Protein AF-A0A925YNP5-F1 (afdb_monomer)

Nearest PDB structures (foldseek):
  6ek4-assembly4_D  TM=2.394E-01  e=9.155E+00  Photorhabdus luminescens

Radius of gyration: 22.82 Å; Cα contacts (8 Å, |Δi|>4): 251; chains: 1; bounding box: 47×36×78 Å

Structure (mmCIF, N/CA/C/O backbone):
data_AF-A0A925YNP5-F1
#
_entry.id   AF-A0A925YNP5-F1
#
loop_
_atom_site.group_PDB
_atom_site.id
_atom_site.type_symbol
_atom_site.label_atom_id
_atom_site.label_alt_id
_atom_site.label_comp_id
_atom_site.label_asym_id
_atom_site.label_entity_id
_atom_site.label_seq_id
_atom_site.pdbx_PDB_ins_code
_atom_site.Cartn_x
_atom_site.Cartn_y
_atom_site.Cartn_z
_atom_site.occupancy
_atom_site.B_iso_or_equiv
_atom_site.auth_seq_id
_atom_site.auth_comp_id
_atom_site.auth_asym_id
_atom_site.auth_atom_id
_atom_site.pdbx_PDB_model_num
ATOM 1 N N . MET A 1 1 ? 24.436 -14.011 -39.529 1.00 42.06 1 MET A N 1
ATOM 2 C CA . MET A 1 1 ? 23.697 -13.209 -38.530 1.00 42.06 1 MET A CA 1
ATOM 3 C C . MET A 1 1 ? 24.077 -13.754 -37.1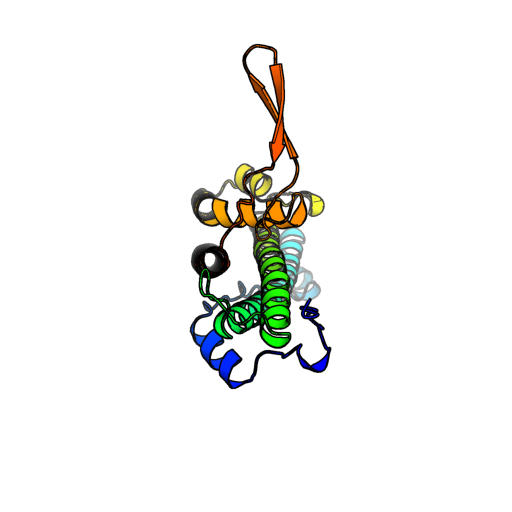66 1.00 42.06 1 MET A C 1
ATOM 5 O O . MET A 1 1 ? 23.952 -14.957 -36.978 1.00 42.06 1 MET A O 1
ATOM 9 N N . ALA A 1 2 ? 24.652 -12.940 -36.279 1.00 44.91 2 ALA A N 1
ATOM 10 C CA . ALA A 1 2 ? 24.996 -13.400 -34.935 1.00 44.91 2 ALA A CA 1
ATOM 11 C C . ALA A 1 2 ? 23.706 -13.758 -34.185 1.00 44.91 2 ALA A C 1
ATOM 13 O O . ALA A 1 2 ? 22.728 -13.012 -34.245 1.00 44.91 2 ALA A O 1
ATOM 14 N N . ASN A 1 3 ? 23.694 -14.921 -33.541 1.00 45.97 3 ASN A N 1
ATOM 15 C CA . ASN A 1 3 ? 22.554 -15.415 -32.786 1.00 45.97 3 ASN A CA 1
ATOM 16 C C . ASN A 1 3 ? 22.441 -14.586 -31.494 1.00 45.97 3 ASN A C 1
ATOM 18 O O . ASN A 1 3 ? 23.017 -14.940 -30.470 1.00 45.97 3 ASN A O 1
ATOM 22 N N . ASN A 1 4 ? 21.767 -13.435 -31.558 1.00 65.38 4 ASN A N 1
ATOM 23 C CA . ASN A 1 4 ? 21.516 -12.564 -30.403 1.00 65.38 4 ASN A CA 1
ATOM 24 C C . ASN A 1 4 ? 20.364 -13.127 -29.549 1.00 65.38 4 ASN A C 1
ATOM 26 O O . ASN A 1 4 ? 19.368 -12.450 -29.301 1.00 65.38 4 ASN A O 1
ATOM 30 N N . SER A 1 5 ? 20.462 -14.394 -29.148 1.00 74.94 5 SER A N 1
ATOM 31 C CA . SER A 1 5 ? 19.493 -15.029 -28.257 1.00 74.94 5 SER A CA 1
ATOM 32 C C . SER A 1 5 ? 19.894 -14.795 -26.803 1.00 74.94 5 SER A C 1
ATOM 34 O O . SER A 1 5 ? 20.999 -15.162 -26.407 1.00 74.94 5 SER A O 1
ATOM 36 N N . ILE A 1 6 ? 18.983 -14.236 -26.012 1.00 77.31 6 ILE A N 1
ATOM 37 C CA . ILE A 1 6 ? 19.125 -14.108 -24.558 1.00 77.31 6 ILE A CA 1
ATOM 38 C C . ILE A 1 6 ? 18.563 -15.375 -23.923 1.00 77.31 6 ILE A C 1
ATOM 40 O O . ILE A 1 6 ? 17.426 -15.756 -24.206 1.00 77.31 6 ILE A O 1
ATOM 44 N N . THR A 1 7 ? 19.340 -16.023 -23.061 1.00 80.62 7 THR A N 1
ATOM 45 C CA . THR A 1 7 ? 18.902 -17.217 -22.331 1.00 80.62 7 THR A CA 1
ATOM 46 C C . THR A 1 7 ? 18.703 -16.876 -20.862 1.00 80.62 7 THR A C 1
ATOM 48 O O . THR A 1 7 ? 19.653 -16.707 -20.103 1.00 80.62 7 THR A O 1
ATOM 51 N N . ILE A 1 8 ? 17.449 -16.829 -20.423 1.00 80.62 8 ILE A N 1
ATOM 52 C CA . ILE A 1 8 ? 17.130 -16.633 -19.008 1.00 80.62 8 ILE A CA 1
ATOM 53 C C . ILE A 1 8 ? 17.365 -17.956 -18.272 1.00 80.62 8 ILE A C 1
ATOM 55 O O . ILE A 1 8 ? 16.611 -18.915 -18.435 1.00 80.62 8 ILE A O 1
ATOM 59 N N . ARG A 1 9 ? 18.434 -18.022 -17.473 1.00 83.00 9 ARG A N 1
ATOM 60 C CA . ARG A 1 9 ? 18.795 -19.206 -16.679 1.00 83.00 9 ARG A CA 1
ATOM 61 C C . ARG A 1 9 ? 18.319 -19.051 -15.243 1.00 83.00 9 ARG A C 1
ATOM 63 O O . ARG A 1 9 ? 18.408 -17.966 -14.678 1.00 83.00 9 ARG A O 1
ATOM 70 N N . ALA A 1 10 ? 17.922 -20.158 -14.616 1.00 84.06 10 ALA A N 1
ATOM 71 C CA . ALA A 1 10 ? 17.565 -20.185 -13.195 1.00 84.06 10 ALA A CA 1
ATOM 72 C C . ALA A 1 10 ? 18.687 -19.626 -12.296 1.00 84.06 10 ALA A C 1
ATOM 74 O O . ALA A 1 10 ? 18.413 -18.909 -11.342 1.00 84.06 10 ALA A O 1
ATOM 75 N N . SER A 1 11 ? 19.952 -19.872 -12.657 1.00 86.56 11 SER A N 1
ATOM 76 C CA . SER A 1 11 ? 21.136 -19.351 -11.958 1.00 86.56 11 SER A CA 1
ATOM 77 C C . SER A 1 11 ? 21.224 -17.824 -11.909 1.00 86.56 11 SER A C 1
ATOM 79 O O . SER A 1 11 ? 21.945 -17.288 -11.074 1.00 86.56 11 SER A O 1
ATOM 81 N N . ASN A 1 12 ? 20.521 -17.122 -12.802 1.00 85.38 12 ASN A N 1
ATOM 82 C CA . ASN A 1 12 ? 20.556 -15.664 -12.884 1.00 85.38 12 ASN A CA 1
ATOM 83 C C . ASN A 1 12 ? 19.495 -15.011 -11.983 1.00 85.38 12 ASN A C 1
ATOM 85 O O . ASN A 1 12 ? 19.523 -13.796 -11.796 1.00 85.38 12 ASN A O 1
ATOM 89 N N . PHE A 1 13 ? 18.566 -15.792 -11.418 1.00 87.56 13 PHE A N 1
ATOM 90 C CA . PHE A 1 13 ? 17.583 -15.294 -10.459 1.00 87.56 13 PHE A CA 1
ATOM 91 C C . PHE A 1 13 ? 18.228 -15.179 -9.082 1.00 87.56 13 PHE A C 1
ATOM 93 O O . PHE A 1 13 ? 18.285 -16.133 -8.309 1.00 87.56 13 PHE A O 1
ATOM 100 N N . LEU A 1 14 ? 18.716 -13.981 -8.778 1.00 89.00 14 LEU A N 1
ATOM 101 C CA . LEU A 1 14 ? 19.398 -13.698 -7.522 1.00 89.00 14 LEU A CA 1
ATOM 102 C C . LEU A 1 14 ? 18.474 -12.953 -6.564 1.00 89.00 14 LEU A C 1
ATOM 104 O O . LEU A 1 14 ? 17.976 -11.880 -6.895 1.00 89.00 14 LEU A O 1
ATOM 108 N N . TYR A 1 15 ? 18.301 -13.476 -5.355 1.00 90.12 15 TYR A N 1
ATOM 109 C CA . TYR A 1 15 ? 17.607 -12.765 -4.281 1.00 90.12 15 TYR A CA 1
ATOM 110 C C . TYR A 1 15 ? 18.467 -11.626 -3.708 1.00 90.12 15 TYR A C 1
ATOM 112 O O . TYR A 1 15 ? 19.690 -11.643 -3.883 1.00 90.12 15 TYR A O 1
ATOM 120 N N . PRO A 1 16 ? 17.859 -10.645 -3.017 1.00 94.06 16 PRO A N 1
ATOM 121 C CA . PRO A 1 16 ? 18.602 -9.613 -2.301 1.00 94.06 16 PRO A CA 1
ATOM 122 C C . PRO A 1 16 ? 19.540 -10.201 -1.243 1.00 94.06 16 PRO A C 1
ATOM 124 O O . PRO A 1 16 ? 19.099 -11.013 -0.416 1.00 94.06 16 PRO A O 1
ATOM 127 N N . THR A 1 17 ? 20.806 -9.775 -1.253 1.00 95.81 17 THR A N 1
ATOM 128 C CA . THR A 1 17 ? 21.801 -10.155 -0.241 1.00 95.81 17 THR A CA 1
ATOM 129 C C . THR A 1 17 ? 21.494 -9.501 1.105 1.00 95.81 17 THR A C 1
ATOM 131 O O . THR A 1 17 ? 20.634 -8.624 1.224 1.00 95.81 17 THR A O 1
ATOM 134 N N . ARG A 1 18 ? 22.196 -9.923 2.160 1.00 95.00 18 ARG A N 1
ATOM 135 C CA . ARG A 1 18 ? 22.019 -9.345 3.497 1.00 95.00 18 ARG A CA 1
ATOM 136 C C . ARG A 1 18 ? 22.433 -7.872 3.533 1.00 95.00 18 ARG A C 1
ATOM 138 O O . ARG A 1 18 ? 21.777 -7.075 4.198 1.00 95.00 18 ARG A O 1
ATOM 145 N N . GLU A 1 19 ? 23.493 -7.523 2.817 1.00 94.75 19 GLU A N 1
ATOM 146 C CA . GLU A 1 19 ? 24.047 -6.174 2.726 1.00 94.75 19 GLU A CA 1
ATOM 147 C C . GLU A 1 19 ? 23.098 -5.249 1.960 1.00 94.75 19 GLU A C 1
ATOM 149 O O . GLU A 1 19 ? 22.768 -4.176 2.459 1.00 94.75 19 GLU A O 1
ATOM 154 N N . GLU A 1 20 ? 22.583 -5.696 0.808 1.00 94.38 20 GLU A N 1
ATOM 155 C CA . GLU A 1 20 ? 21.582 -4.953 0.028 1.00 94.38 20 GLU A CA 1
ATOM 156 C C . GLU A 1 20 ? 20.314 -4.710 0.852 1.00 94.38 20 GLU A C 1
ATOM 158 O O . GLU A 1 20 ? 19.806 -3.592 0.902 1.00 94.38 20 GLU A O 1
ATOM 163 N N . ARG A 1 21 ? 19.830 -5.743 1.557 1.00 95.56 21 ARG A N 1
ATOM 164 C CA . ARG A 1 21 ? 18.670 -5.629 2.453 1.00 95.56 21 ARG A CA 1
ATOM 165 C C . ARG A 1 21 ? 18.898 -4.606 3.554 1.00 95.56 21 ARG A C 1
ATOM 167 O O . ARG A 1 21 ? 17.991 -3.833 3.833 1.00 95.56 21 ARG A O 1
ATOM 174 N N . LYS A 1 22 ? 20.078 -4.615 4.178 1.00 94.12 22 LYS A N 1
ATOM 175 C CA . LYS A 1 22 ? 20.407 -3.680 5.255 1.00 94.12 22 LYS A CA 1
ATOM 176 C C . LYS A 1 22 ? 20.374 -2.239 4.747 1.00 94.12 22 LYS A C 1
ATOM 178 O O . LYS A 1 22 ? 19.673 -1.427 5.334 1.00 94.12 22 LYS A O 1
ATOM 183 N N . LEU A 1 23 ? 21.052 -1.958 3.636 1.00 94.25 23 LEU A N 1
ATOM 184 C CA . LEU A 1 23 ? 21.079 -0.618 3.041 1.00 94.25 23 LEU A CA 1
ATOM 185 C C . LEU A 1 23 ? 19.668 -0.136 2.685 1.00 94.25 23 LEU A C 1
ATOM 187 O O . LEU A 1 23 ? 19.244 0.927 3.111 1.00 94.25 23 LEU A O 1
ATOM 191 N N . LEU A 1 24 ? 18.895 -0.962 1.979 1.00 94.50 24 LEU A N 1
ATOM 192 C CA . LEU A 1 24 ? 17.542 -0.589 1.562 1.00 94.50 24 LEU A CA 1
ATOM 193 C C . LEU A 1 24 ? 16.556 -0.469 2.730 1.00 94.50 24 LEU A C 1
ATOM 195 O O . LEU A 1 24 ? 15.563 0.246 2.615 1.00 94.50 24 LEU A O 1
ATOM 199 N N . SER A 1 25 ? 16.798 -1.172 3.839 1.00 92.62 25 SER A N 1
ATOM 200 C CA . SER A 1 25 ? 15.965 -1.053 5.037 1.00 92.62 25 SER A CA 1
ATOM 201 C C . SER A 1 25 ? 16.118 0.295 5.737 1.00 92.62 25 SER A C 1
ATOM 203 O O . SER A 1 25 ? 15.178 0.722 6.396 1.00 92.62 25 SER A O 1
ATOM 205 N N . GLU A 1 26 ? 17.257 0.975 5.562 1.00 91.38 26 GLU A N 1
ATOM 206 C CA . GLU A 1 26 ? 17.487 2.326 6.093 1.00 91.38 26 GLU A CA 1
ATOM 207 C C . GLU A 1 26 ? 16.660 3.377 5.327 1.00 91.38 26 GLU A C 1
ATOM 209 O O . GLU A 1 26 ? 16.206 4.350 5.923 1.00 91.38 26 GLU A O 1
ATOM 214 N N . ASP A 1 27 ? 16.387 3.136 4.038 1.00 88.81 27 ASP A N 1
ATOM 215 C CA . ASP A 1 27 ? 15.569 4.009 3.182 1.00 88.81 27 ASP A CA 1
ATOM 216 C C . ASP A 1 27 ? 14.055 3.738 3.286 1.00 88.81 27 ASP A C 1
ATOM 218 O O . ASP A 1 27 ? 13.238 4.517 2.786 1.00 88.81 27 ASP A O 1
ATOM 222 N N . TYR A 1 28 ? 13.651 2.611 3.882 1.00 94.06 28 TYR A N 1
ATOM 223 C CA . TYR A 1 28 ? 12.240 2.257 4.022 1.00 94.06 28 TYR A CA 1
ATOM 224 C C . TYR A 1 28 ? 11.615 3.030 5.193 1.00 94.06 28 TYR A C 1
ATOM 226 O O . TYR A 1 28 ? 12.124 2.939 6.313 1.00 94.06 28 TYR A O 1
ATOM 234 N N . PRO A 1 29 ? 10.498 3.757 4.995 1.00 92.50 29 PRO A N 1
ATOM 235 C CA . PRO A 1 29 ? 9.863 4.461 6.100 1.00 92.50 29 PRO A CA 1
ATOM 236 C C . PRO A 1 29 ? 9.345 3.462 7.136 1.00 92.50 29 PRO A C 1
ATOM 238 O O . PRO A 1 29 ? 8.800 2.411 6.792 1.00 92.50 29 PRO A O 1
ATOM 241 N N . GLY A 1 30 ? 9.512 3.787 8.417 1.00 86.06 30 GLY A N 1
ATOM 242 C CA . GLY A 1 30 ? 9.065 2.947 9.524 1.00 86.06 30 GLY A CA 1
ATOM 243 C C . GLY A 1 30 ? 7.542 2.872 9.607 1.00 86.06 30 GLY A C 1
ATOM 244 O O . GLY A 1 30 ? 6.933 3.607 10.374 1.00 86.06 30 GLY A O 1
ATOM 245 N N . LEU A 1 31 ? 6.923 1.978 8.832 1.00 93.81 31 LEU A N 1
ATOM 246 C CA . LEU A 1 31 ? 5.486 1.715 8.906 1.00 93.81 31 LEU A CA 1
ATOM 247 C C . LEU A 1 31 ? 5.183 0.780 10.081 1.00 93.81 31 LEU A C 1
ATOM 249 O O . LEU A 1 31 ? 5.712 -0.333 10.148 1.00 93.81 31 LEU A O 1
ATOM 253 N N . SER A 1 32 ? 4.295 1.207 10.973 1.00 91.31 32 SER A N 1
ATOM 254 C CA . SER A 1 32 ? 3.849 0.427 12.128 1.00 91.31 32 SER A CA 1
ATOM 255 C C . SER A 1 32 ? 2.343 0.202 12.109 1.00 91.31 32 SER A C 1
ATOM 257 O O . SER A 1 32 ? 1.594 0.990 11.544 1.00 91.31 32 SER A O 1
ATOM 259 N N . ILE A 1 33 ? 1.902 -0.869 12.760 1.00 94.62 33 ILE A N 1
ATOM 260 C CA . ILE A 1 33 ? 0.484 -1.125 13.036 1.00 94.62 33 ILE A CA 1
ATOM 261 C C . ILE A 1 33 ? -0.083 -0.143 14.072 1.00 94.62 33 ILE A C 1
ATOM 263 O O . ILE A 1 33 ? 0.682 0.567 14.733 1.00 94.62 33 ILE A O 1
ATOM 267 N N . PHE A 1 34 ? -1.407 -0.145 14.246 1.00 95.56 34 PHE A N 1
ATOM 268 C CA . PHE A 1 34 ? -2.095 0.756 15.172 1.00 95.56 34 PHE A CA 1
ATOM 269 C C . PHE A 1 34 ? -2.011 0.332 16.645 1.00 95.56 34 PHE A C 1
ATOM 271 O O . PHE A 1 34 ? -2.228 1.161 17.530 1.00 95.56 34 PHE A O 1
ATOM 278 N N . ASN A 1 35 ? -1.597 -0.910 16.907 1.00 94.44 35 ASN A N 1
ATOM 279 C CA . ASN A 1 35 ? -1.461 -1.552 18.216 1.00 94.44 35 ASN A CA 1
ATOM 280 C C . ASN A 1 35 ? -2.796 -1.742 18.955 1.00 94.44 35 ASN A C 1
ATOM 282 O O . ASN A 1 35 ? -2.863 -1.596 20.182 1.00 94.44 35 ASN A O 1
ATOM 286 N N . PHE A 1 36 ? -3.859 -2.099 18.228 1.00 94.62 36 PHE A N 1
ATOM 287 C CA . PHE A 1 36 ? -5.113 -2.512 18.861 1.00 94.62 36 PHE A CA 1
ATOM 288 C C . PHE A 1 36 ? -4.884 -3.784 19.684 1.00 94.62 36 PHE A C 1
ATOM 290 O O . PHE A 1 36 ? -4.253 -4.735 19.227 1.00 94.62 36 PHE A O 1
ATOM 297 N N . LYS A 1 37 ? -5.360 -3.800 20.932 1.00 91.88 37 LYS A N 1
ATOM 298 C CA . LYS A 1 37 ? -5.118 -4.915 21.856 1.00 91.88 37 LYS A CA 1
ATOM 299 C C . LYS A 1 37 ? -6.171 -6.002 21.688 1.00 91.88 37 LYS A C 1
ATOM 301 O O . LYS A 1 37 ? -7.357 -5.703 21.572 1.00 91.88 37 LYS A O 1
ATOM 306 N N . ALA A 1 38 ? -5.731 -7.256 21.768 1.00 89.88 38 ALA A N 1
ATOM 307 C CA . ALA A 1 38 ? -6.638 -8.382 21.939 1.00 89.88 38 ALA A CA 1
ATOM 308 C C . ALA A 1 38 ? -7.454 -8.196 23.224 1.00 89.88 38 ALA A C 1
ATOM 310 O O . ALA A 1 38 ? -6.927 -7.740 24.243 1.00 89.88 38 ALA A O 1
ATOM 311 N N . THR A 1 39 ? -8.726 -8.571 23.174 1.00 86.25 39 THR A N 1
ATOM 312 C CA . THR A 1 39 ? -9.621 -8.545 24.333 1.00 86.25 39 THR A CA 1
ATOM 313 C C . THR A 1 39 ? -10.129 -9.948 24.617 1.00 86.25 39 THR A C 1
ATOM 315 O O . THR A 1 39 ? -10.403 -10.724 23.703 1.00 86.25 39 THR A O 1
ATOM 318 N N . ASN A 1 40 ? -10.220 -10.300 25.898 1.00 87.50 40 ASN A N 1
ATOM 319 C CA . ASN A 1 40 ? -10.846 -11.545 26.311 1.00 87.50 40 ASN A CA 1
ATOM 320 C C . ASN A 1 40 ? -12.362 -11.339 26.312 1.00 87.50 40 ASN A C 1
ATOM 322 O O . ASN A 1 40 ? -12.907 -10.730 27.226 1.00 87.50 40 ASN A O 1
ATOM 326 N N . ILE A 1 41 ? -13.031 -11.855 25.281 1.00 86.94 41 ILE A N 1
ATOM 327 C CA . ILE A 1 41 ? -14.469 -11.658 25.048 1.00 86.94 41 ILE A CA 1
ATOM 328 C C . ILE A 1 41 ? -15.305 -12.017 26.287 1.00 86.94 41 ILE A C 1
ATOM 330 O O . ILE A 1 41 ? -16.234 -11.291 26.633 1.00 86.94 41 ILE A O 1
ATOM 334 N N . VAL A 1 42 ? -14.978 -13.122 26.965 1.00 82.12 42 VAL A N 1
ATOM 335 C CA . VAL A 1 42 ? -15.746 -13.607 28.124 1.00 82.12 42 VAL A CA 1
ATOM 336 C C . VAL A 1 42 ? -15.590 -12.659 29.309 1.00 82.12 42 VAL A C 1
ATOM 338 O O . VAL A 1 42 ? -16.584 -12.259 29.907 1.00 82.12 42 VAL A O 1
ATOM 341 N N . GLU A 1 43 ? -14.356 -12.263 29.607 1.00 83.94 43 GLU A N 1
ATOM 342 C CA . GLU A 1 43 ? -14.024 -11.329 30.687 1.00 83.94 43 GLU A CA 1
ATOM 343 C C . GLU A 1 43 ? -14.631 -9.940 30.430 1.00 83.94 43 GLU A C 1
ATOM 345 O O . GLU A 1 43 ? -15.278 -9.363 31.303 1.00 83.94 43 GLU A O 1
ATOM 350 N N . SER A 1 44 ? -14.528 -9.429 29.199 1.00 82.38 44 SER A N 1
ATOM 351 C CA . SER A 1 44 ? -15.088 -8.127 28.827 1.00 82.38 44 SER A CA 1
ATOM 352 C C . SER A 1 44 ? -16.613 -8.074 28.985 1.00 82.38 44 SER A C 1
ATOM 354 O O . SER A 1 44 ? -17.143 -7.068 29.454 1.00 82.38 44 SER A O 1
ATOM 356 N N . ILE A 1 45 ? -17.327 -9.151 28.641 1.00 84.69 45 ILE A N 1
ATOM 357 C CA . ILE A 1 45 ? -18.794 -9.202 28.752 1.00 84.69 45 ILE A CA 1
ATOM 358 C C . ILE A 1 45 ? -19.238 -9.475 30.194 1.00 84.69 45 ILE A C 1
ATOM 360 O O . ILE A 1 45 ? -20.126 -8.792 30.701 1.00 84.69 45 ILE A O 1
ATOM 364 N N . LEU A 1 46 ? -18.665 -10.492 30.845 1.00 83.19 46 LEU A N 1
ATOM 365 C CA . LEU A 1 46 ? -19.162 -10.991 32.132 1.00 83.19 46 LEU A CA 1
ATOM 366 C C . LEU A 1 46 ? -18.598 -10.231 33.334 1.00 83.19 46 LEU A C 1
ATOM 368 O O . LEU A 1 46 ? -19.306 -10.080 34.327 1.00 83.19 46 LEU A O 1
ATOM 372 N N . GLU A 1 47 ? -17.350 -9.764 33.259 1.00 85.00 47 GLU A N 1
ATOM 373 C CA . GLU A 1 47 ? -16.658 -9.128 34.387 1.00 85.00 47 GLU A CA 1
ATOM 374 C C . GLU A 1 47 ? -16.625 -7.604 34.251 1.00 85.00 47 GLU A C 1
ATOM 376 O O . GLU A 1 47 ? -16.882 -6.893 35.221 1.00 85.00 47 GLU A O 1
ATOM 381 N N . MET A 1 48 ? -16.359 -7.090 33.045 1.00 80.19 48 MET A N 1
ATOM 382 C CA . MET A 1 48 ? -16.272 -5.642 32.792 1.00 80.19 48 MET A CA 1
ATOM 383 C C . MET A 1 48 ? -17.608 -5.009 32.373 1.00 80.19 48 MET A C 1
ATOM 385 O O . MET A 1 48 ? -17.716 -3.783 32.328 1.00 80.19 48 MET A O 1
ATOM 389 N N . GLY A 1 49 ? -18.632 -5.821 32.082 1.00 85.19 49 GLY A N 1
ATOM 390 C CA . GLY A 1 49 ? -19.966 -5.348 31.704 1.00 85.19 49 GLY A CA 1
ATOM 391 C C . GLY A 1 49 ? -20.008 -4.588 30.374 1.00 85.19 49 GLY A C 1
ATOM 392 O O . GLY A 1 49 ? -20.893 -3.753 30.172 1.00 85.19 49 GLY A O 1
ATOM 393 N N . GLU A 1 50 ? -19.051 -4.833 29.473 1.00 88.12 50 GLU A N 1
ATOM 394 C CA . GLU A 1 50 ? -19.016 -4.188 28.162 1.00 88.12 50 GLU A CA 1
ATOM 395 C C . GLU A 1 50 ? -20.171 -4.664 27.272 1.00 88.12 50 GLU A C 1
ATOM 397 O O . GLU A 1 50 ? -20.607 -5.817 27.319 1.00 88.12 50 GLU A O 1
ATOM 402 N N . SER A 1 51 ? -20.668 -3.771 26.411 1.00 91.69 51 SER A N 1
ATOM 403 C CA . SER A 1 51 ? -21.695 -4.154 25.443 1.00 91.69 51 SER A CA 1
ATOM 404 C C . SER A 1 51 ? -21.123 -5.096 24.379 1.00 91.69 51 SER A C 1
ATOM 406 O O . SER A 1 51 ? -19.971 -4.958 23.965 1.00 91.69 51 SER A O 1
ATOM 408 N N . LEU A 1 52 ? -21.958 -6.000 23.855 1.00 88.81 52 LEU A N 1
ATOM 409 C CA . LEU A 1 52 ? -21.572 -6.896 22.755 1.00 88.81 52 LEU A CA 1
ATOM 410 C C . LEU A 1 52 ? -21.033 -6.136 21.533 1.00 88.81 52 LEU A C 1
ATOM 412 O O . LEU A 1 52 ? -20.153 -6.636 20.840 1.00 88.81 52 LEU A O 1
ATOM 416 N N . VAL A 1 53 ? -21.549 -4.929 21.281 1.00 88.75 53 VAL A N 1
ATOM 417 C CA . VAL A 1 53 ? -21.116 -4.071 20.170 1.00 88.75 53 VAL A CA 1
ATOM 418 C C . VAL A 1 53 ? -19.681 -3.589 20.381 1.00 88.75 53 VAL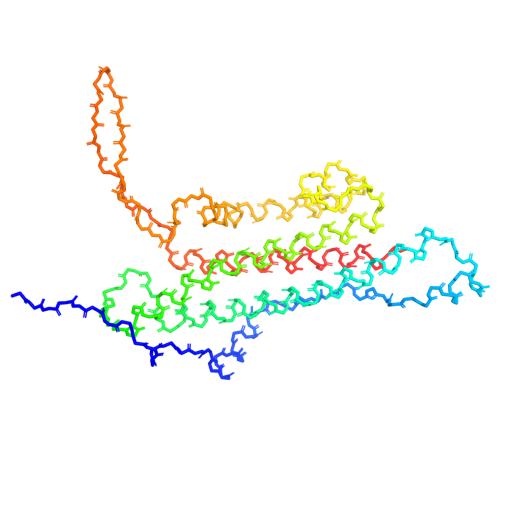 A C 1
ATOM 420 O O . VAL A 1 53 ? -18.871 -3.671 19.459 1.00 88.75 53 VAL A O 1
ATOM 423 N N . GLU A 1 54 ? -19.344 -3.143 21.592 1.00 88.88 54 GLU A N 1
ATOM 424 C CA . GLU A 1 54 ? -17.994 -2.671 21.919 1.00 88.88 54 GLU A CA 1
ATOM 425 C C . GLU A 1 54 ? -16.973 -3.811 21.914 1.00 88.88 54 GLU A C 1
ATOM 427 O O . GLU A 1 54 ? -15.890 -3.669 21.345 1.00 88.88 54 GLU A O 1
ATOM 432 N N . VAL A 1 55 ? -17.335 -4.975 22.460 1.00 90.88 55 VAL A N 1
ATOM 433 C CA . VAL A 1 55 ? -16.460 -6.158 22.447 1.00 90.88 55 VAL A CA 1
ATOM 434 C C . VAL A 1 55 ? -16.217 -6.643 21.016 1.00 90.88 55 VAL A C 1
ATOM 436 O O . VAL A 1 55 ? -15.072 -6.867 20.626 1.00 90.88 55 VAL A O 1
ATOM 439 N N . HIS A 1 56 ? -17.270 -6.723 20.193 1.00 90.94 56 HIS A N 1
ATOM 440 C CA . HIS A 1 56 ? -17.150 -7.067 18.774 1.00 90.94 56 HIS A CA 1
ATOM 441 C C . HIS A 1 56 ? -16.233 -6.092 18.025 1.00 90.94 56 HIS A C 1
ATOM 443 O O . HIS A 1 56 ? -15.374 -6.521 17.253 1.00 90.94 56 HIS A O 1
ATOM 449 N N . LYS A 1 57 ? -16.380 -4.785 18.273 1.00 93.38 57 LYS A N 1
ATOM 450 C CA . LYS A 1 57 ? -15.539 -3.746 17.674 1.00 93.38 57 LYS A CA 1
ATOM 451 C C . LYS A 1 57 ? -14.065 -3.930 18.045 1.00 93.38 57 LYS A C 1
ATOM 453 O O . LYS A 1 57 ? -13.223 -3.935 17.149 1.00 93.38 57 LYS A O 1
ATOM 458 N N . LYS A 1 58 ? -13.745 -4.104 19.332 1.00 93.12 58 LYS A N 1
ATOM 459 C CA . LYS A 1 58 ? -12.359 -4.277 19.811 1.00 93.12 58 LYS A CA 1
ATOM 460 C C . LYS A 1 58 ? -11.696 -5.527 19.234 1.00 93.12 58 LYS A C 1
ATOM 462 O O . LYS A 1 58 ? -10.566 -5.440 18.756 1.00 93.12 58 LYS A O 1
ATOM 467 N N . ASP A 1 59 ? -12.404 -6.655 19.228 1.00 93.06 59 ASP A N 1
ATOM 468 C CA . ASP A 1 59 ? -11.898 -7.905 18.651 1.00 93.06 59 ASP A CA 1
ATOM 469 C C . ASP A 1 59 ? -11.625 -7.758 17.144 1.00 93.06 59 ASP A C 1
ATOM 471 O O . ASP A 1 59 ? -10.535 -8.076 16.667 1.00 93.06 59 ASP A O 1
ATOM 475 N N . ASN A 1 60 ? -12.555 -7.161 16.392 1.00 95.19 60 ASN A N 1
ATOM 476 C CA . ASN A 1 60 ? -12.356 -6.929 14.958 1.00 95.19 60 ASN A CA 1
ATOM 477 C C . ASN A 1 60 ? -11.187 -5.980 14.671 1.00 95.19 60 ASN A C 1
ATOM 479 O O . ASN A 1 60 ? -10.424 -6.224 13.737 1.00 95.19 60 ASN A O 1
ATOM 483 N N . LEU A 1 61 ? -11.018 -4.916 15.464 1.00 96.56 61 LEU A N 1
ATOM 484 C CA . LEU A 1 61 ? -9.875 -4.011 15.324 1.00 96.56 61 LEU A CA 1
ATOM 485 C C . LEU A 1 61 ? -8.548 -4.749 15.525 1.00 96.56 61 LEU A C 1
ATOM 487 O O . LEU A 1 61 ? -7.644 -4.572 14.713 1.00 96.56 61 LEU A O 1
ATOM 491 N N . TYR A 1 62 ? -8.449 -5.617 16.537 1.00 96.25 62 TYR A N 1
ATOM 492 C CA . TYR A 1 62 ? -7.263 -6.449 16.765 1.00 96.25 62 TYR A CA 1
ATOM 493 C C . TYR A 1 62 ? -6.941 -7.347 15.560 1.00 96.25 62 TYR A C 1
ATOM 495 O O . TYR A 1 62 ? -5.802 -7.377 15.086 1.00 96.25 62 TYR A O 1
ATOM 503 N N . TRP A 1 63 ? -7.939 -8.051 15.018 1.00 96.25 63 TRP A N 1
ATOM 504 C CA . TRP A 1 63 ? -7.723 -8.940 13.874 1.00 96.25 63 TRP A CA 1
ATOM 505 C C . TRP A 1 63 ? -7.334 -8.188 12.601 1.00 96.25 63 TRP A C 1
ATOM 507 O O . TRP A 1 63 ? -6.409 -8.615 11.904 1.00 96.25 63 TRP A O 1
ATOM 517 N N . TRP A 1 64 ? -7.961 -7.044 12.318 1.00 97.56 64 TRP A N 1
ATOM 518 C CA . TRP A 1 64 ? -7.575 -6.219 11.173 1.00 97.56 64 TRP A CA 1
ATOM 519 C C . TRP A 1 64 ? -6.172 -5.620 11.321 1.00 97.56 64 TRP A C 1
ATOM 521 O O . TRP A 1 64 ? -5.446 -5.537 10.329 1.00 97.56 64 TRP A O 1
ATOM 531 N N . ASP A 1 65 ? -5.752 -5.268 12.536 1.00 97.06 65 ASP A N 1
ATOM 532 C CA . ASP A 1 65 ? -4.397 -4.775 12.809 1.00 97.06 65 ASP A CA 1
ATOM 533 C C . ASP A 1 65 ? -3.334 -5.876 12.641 1.00 97.06 65 ASP A C 1
ATOM 535 O O . ASP A 1 65 ? -2.266 -5.651 12.067 1.00 97.06 65 ASP A O 1
ATOM 539 N N . ASN A 1 66 ? -3.653 -7.117 13.019 1.00 96.75 66 ASN A N 1
ATOM 540 C CA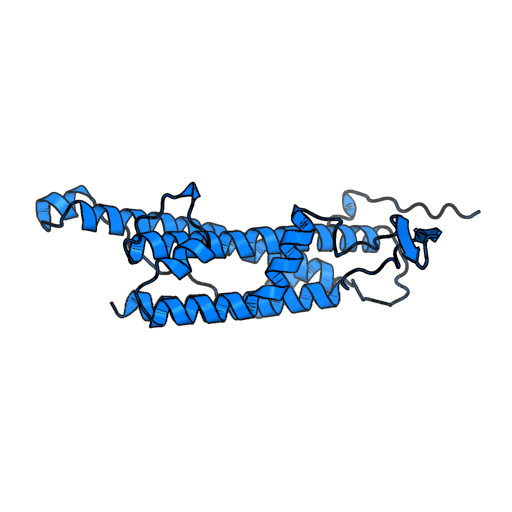 . ASN A 1 66 ? -2.816 -8.281 12.705 1.00 96.75 66 ASN A CA 1
ATOM 541 C C . ASN A 1 66 ? -2.726 -8.535 11.191 1.00 96.75 66 ASN A C 1
ATOM 543 O O . ASN A 1 66 ? -1.646 -8.811 10.657 1.00 96.75 66 ASN A O 1
ATOM 547 N N . CYS A 1 67 ? -3.844 -8.415 10.466 1.00 97.19 67 CYS A N 1
ATOM 548 C CA . CYS A 1 67 ? -3.832 -8.486 9.005 1.00 97.19 67 CYS A CA 1
ATOM 549 C C . CYS A 1 67 ? -2.959 -7.377 8.399 1.00 97.19 67 CYS A C 1
ATOM 551 O O . CYS A 1 67 ? -2.220 -7.632 7.439 1.00 97.19 67 CYS A O 1
ATOM 553 N N . LEU A 1 68 ? -3.008 -6.170 8.971 1.00 98.00 68 LEU A N 1
ATOM 554 C CA . LEU A 1 68 ? -2.164 -5.047 8.577 1.00 98.00 68 LEU A CA 1
ATOM 555 C C . LEU A 1 68 ? -0.686 -5.377 8.790 1.00 98.00 68 LEU A C 1
ATOM 557 O O . LEU A 1 68 ? 0.098 -5.180 7.865 1.00 98.00 68 LEU A O 1
ATOM 561 N N . GLN A 1 69 ? -0.307 -5.966 9.929 1.00 97.44 69 GLN A N 1
ATOM 562 C CA . GLN A 1 69 ? 1.073 -6.386 10.199 1.00 97.44 69 GLN A CA 1
ATOM 563 C C . GLN A 1 69 ? 1.625 -7.292 9.089 1.00 97.44 69 GLN A C 1
ATOM 565 O O . GLN A 1 69 ? 2.686 -7.023 8.516 1.00 97.44 69 GLN A O 1
ATOM 570 N N . GLY A 1 70 ? 0.880 -8.346 8.739 1.00 97.25 70 GLY A N 1
ATOM 571 C CA . GLY A 1 70 ? 1.271 -9.262 7.669 1.00 97.25 70 GLY A CA 1
ATOM 572 C C . GLY A 1 70 ? 1.360 -8.564 6.309 1.00 97.25 70 GLY A C 1
ATOM 573 O O . GLY A 1 70 ? 2.243 -8.861 5.499 1.00 97.25 70 GLY A O 1
ATOM 574 N N . ARG A 1 71 ? 0.477 -7.594 6.050 1.00 97.38 71 ARG A N 1
ATOM 575 C CA . ARG A 1 71 ? 0.489 -6.839 4.795 1.00 97.38 71 ARG A CA 1
ATOM 576 C C . ARG A 1 71 ? 1.657 -5.864 4.697 1.00 97.38 71 ARG A C 1
ATOM 578 O O . ARG A 1 71 ? 2.281 -5.806 3.639 1.00 97.38 71 ARG A O 1
ATOM 585 N N . LEU A 1 72 ? 1.996 -5.176 5.785 1.00 98.00 72 LEU A N 1
ATOM 586 C CA . LEU A 1 72 ? 3.169 -4.306 5.874 1.00 98.00 72 LEU A CA 1
ATOM 587 C C . LEU A 1 72 ? 4.462 -5.089 5.644 1.00 98.00 72 LEU A C 1
ATOM 589 O O . LEU A 1 72 ? 5.336 -4.618 4.918 1.00 98.00 72 LEU A O 1
ATOM 593 N N . TRP A 1 73 ? 4.562 -6.310 6.176 1.00 97.38 73 TRP A N 1
ATOM 594 C CA . TRP A 1 73 ? 5.705 -7.181 5.902 1.00 97.38 73 TRP A CA 1
ATOM 595 C C . TRP A 1 73 ? 5.826 -7.537 4.415 1.00 97.38 73 TRP A C 1
ATOM 597 O O . TRP A 1 73 ? 6.910 -7.451 3.838 1.00 97.38 73 TRP A O 1
ATOM 607 N N . ASN A 1 74 ? 4.714 -7.888 3.765 1.00 97.75 74 ASN A N 1
ATOM 608 C CA . ASN A 1 74 ? 4.708 -8.182 2.330 1.00 97.75 74 ASN A CA 1
ATOM 609 C C . ASN A 1 74 ? 5.064 -6.950 1.483 1.00 97.75 74 ASN A C 1
ATOM 611 O O . ASN A 1 74 ? 5.830 -7.066 0.524 1.00 97.75 74 ASN A O 1
ATOM 615 N N . LEU A 1 75 ? 4.561 -5.771 1.863 1.00 98.25 75 LEU A N 1
ATOM 616 C CA . LEU A 1 75 ? 4.915 -4.502 1.231 1.00 98.25 75 LEU A CA 1
ATOM 617 C C . LEU A 1 75 ? 6.420 -4.233 1.357 1.00 98.25 75 LEU A C 1
ATOM 619 O O . LEU A 1 75 ? 7.079 -4.006 0.342 1.00 98.25 75 LEU A O 1
ATOM 623 N N . TYR A 1 76 ? 6.977 -4.372 2.561 1.00 97.81 76 TYR A N 1
ATOM 624 C CA . TYR A 1 76 ? 8.412 -4.246 2.809 1.00 97.81 76 TYR A CA 1
ATOM 625 C C . TYR A 1 76 ? 9.227 -5.205 1.932 1.00 97.81 76 TYR A C 1
ATOM 627 O O . TYR A 1 76 ? 10.128 -4.774 1.214 1.00 97.81 76 TYR A O 1
ATOM 635 N N . GLN A 1 77 ? 8.882 -6.498 1.900 1.00 97.19 77 GLN A N 1
ATOM 636 C CA . GLN A 1 77 ? 9.592 -7.461 1.052 1.00 97.19 77 GLN A CA 1
ATOM 637 C C . GLN A 1 77 ? 9.500 -7.094 -0.433 1.00 97.19 77 GLN A C 1
ATOM 639 O O . GLN A 1 77 ? 10.500 -7.183 -1.148 1.00 97.19 77 GLN A O 1
ATOM 644 N N . SER A 1 78 ? 8.332 -6.663 -0.914 1.00 97.38 78 SER A N 1
ATOM 645 C CA . SER A 1 78 ? 8.165 -6.259 -2.314 1.00 97.38 78 SER A CA 1
ATOM 646 C C . SER A 1 78 ? 8.999 -5.025 -2.675 1.00 97.38 78 SER A C 1
ATOM 648 O O . SER A 1 78 ? 9.625 -5.011 -3.736 1.00 97.38 78 SER A O 1
ATOM 650 N N . TYR A 1 79 ? 9.098 -4.044 -1.771 1.00 97.69 79 TYR A N 1
ATOM 651 C CA . TYR A 1 79 ? 9.973 -2.884 -1.927 1.00 97.69 79 TYR A CA 1
ATOM 652 C C . TYR A 1 79 ? 11.441 -3.304 -1.999 1.00 97.69 79 TYR A C 1
ATOM 654 O O . TYR A 1 79 ? 12.117 -2.978 -2.971 1.00 97.69 79 TYR A O 1
ATOM 662 N N . ILE A 1 80 ? 11.911 -4.085 -1.021 1.00 97.44 80 ILE A N 1
ATOM 663 C CA . ILE A 1 80 ? 13.302 -4.543 -0.953 1.00 97.44 80 ILE A CA 1
ATOM 664 C C . ILE A 1 80 ? 13.703 -5.264 -2.241 1.00 97.44 80 ILE A C 1
ATOM 666 O O . ILE A 1 80 ? 14.754 -4.967 -2.808 1.00 97.44 80 ILE A O 1
ATOM 670 N N . ASN A 1 81 ? 12.870 -6.184 -2.736 1.00 96.38 81 ASN A N 1
ATOM 671 C CA . ASN A 1 81 ? 13.160 -6.877 -3.991 1.00 96.38 81 ASN A CA 1
ATOM 672 C C . ASN A 1 81 ? 13.181 -5.899 -5.177 1.00 96.38 81 ASN A C 1
ATOM 674 O O . ASN A 1 81 ? 14.134 -5.908 -5.953 1.00 96.38 81 ASN A O 1
ATOM 678 N N . THR A 1 82 ? 12.181 -5.021 -5.295 1.00 95.56 82 THR A N 1
ATOM 679 C CA . THR A 1 82 ? 12.108 -4.041 -6.392 1.00 95.56 82 THR A CA 1
ATOM 680 C C . THR A 1 82 ? 13.333 -3.129 -6.415 1.00 95.56 82 THR A C 1
ATOM 682 O O . THR A 1 82 ? 14.034 -3.064 -7.425 1.00 95.56 82 THR A O 1
ATOM 685 N N . ALA A 1 83 ? 13.644 -2.489 -5.288 1.00 95.50 83 ALA A N 1
ATOM 686 C CA . ALA A 1 83 ? 14.763 -1.564 -5.159 1.00 95.50 83 ALA A CA 1
ATOM 687 C C . ALA A 1 83 ? 16.117 -2.258 -5.377 1.00 95.50 83 ALA A C 1
ATOM 689 O O . ALA A 1 83 ? 16.998 -1.699 -6.024 1.00 95.50 83 ALA A O 1
ATOM 690 N N . THR A 1 84 ? 16.271 -3.507 -4.922 1.00 95.19 84 THR A N 1
ATOM 691 C CA . THR A 1 84 ? 17.484 -4.299 -5.188 1.00 95.19 84 THR A CA 1
ATOM 692 C C . THR A 1 84 ? 17.712 -4.469 -6.685 1.00 95.19 84 THR A C 1
ATOM 694 O O . THR A 1 84 ? 18.794 -4.179 -7.194 1.00 95.19 84 THR A O 1
ATOM 697 N N . HIS A 1 85 ? 16.695 -4.934 -7.413 1.00 92.31 85 HIS A N 1
ATOM 698 C CA . HIS A 1 85 ? 16.836 -5.184 -8.846 1.00 92.31 85 HIS A CA 1
ATOM 699 C C . HIS A 1 85 ? 17.006 -3.893 -9.645 1.00 92.31 85 HIS A C 1
ATOM 701 O O . HIS A 1 85 ? 17.743 -3.890 -10.626 1.00 92.31 85 HIS A O 1
ATOM 707 N N . PHE A 1 86 ? 16.411 -2.791 -9.190 1.00 91.69 86 PHE A N 1
ATOM 708 C CA . PHE A 1 86 ? 16.684 -1.467 -9.737 1.00 91.69 86 PHE A CA 1
ATOM 709 C C . PHE A 1 86 ? 18.162 -1.071 -9.557 1.00 91.69 86 PHE A C 1
ATOM 711 O O . PHE A 1 86 ? 18.864 -0.793 -10.536 1.00 91.69 86 PHE A O 1
ATOM 718 N N . ASN A 1 87 ? 18.672 -1.153 -8.323 1.00 90.81 87 ASN A N 1
ATOM 719 C CA . ASN A 1 87 ? 20.035 -0.752 -7.955 1.00 90.81 87 ASN A CA 1
ATOM 720 C C . ASN A 1 87 ? 21.130 -1.614 -8.600 1.00 90.81 87 ASN A C 1
ATOM 722 O O . ASN A 1 87 ? 22.239 -1.131 -8.825 1.00 90.81 87 ASN A O 1
ATOM 726 N N . ARG A 1 88 ? 20.825 -2.866 -8.960 1.00 89.00 88 ARG A N 1
ATOM 727 C CA . ARG A 1 88 ? 21.741 -3.762 -9.691 1.00 89.00 88 ARG A CA 1
ATOM 728 C C . ARG A 1 88 ? 22.014 -3.345 -11.142 1.00 89.00 88 ARG A C 1
ATOM 730 O O . ARG A 1 88 ? 22.779 -4.022 -11.824 1.00 89.00 88 ARG A O 1
ATOM 737 N N . GLY A 1 89 ? 21.452 -2.229 -11.607 1.00 70.81 89 GLY A N 1
ATOM 738 C CA . GLY A 1 89 ? 21.905 -1.568 -12.833 1.00 70.81 89 GLY A CA 1
ATOM 739 C C . GLY A 1 89 ? 20.838 -1.381 -13.903 1.00 70.81 89 GLY A C 1
ATOM 740 O O . GLY A 1 89 ? 21.177 -1.337 -15.087 1.00 70.81 89 GLY A O 1
ATOM 741 N N . ILE A 1 90 ? 19.568 -1.232 -13.519 1.00 68.56 90 ILE A N 1
ATOM 742 C CA . ILE A 1 90 ? 18.514 -0.818 -14.451 1.00 68.56 90 ILE A CA 1
ATOM 743 C C . ILE A 1 90 ? 18.623 0.697 -14.629 1.00 68.56 90 ILE A C 1
ATOM 745 O O . ILE A 1 90 ? 18.038 1.482 -13.893 1.00 68.56 90 ILE A O 1
ATOM 749 N N . ALA A 1 91 ? 19.453 1.121 -15.579 1.00 57.09 91 ALA A N 1
ATOM 750 C CA . ALA A 1 91 ? 19.598 2.527 -15.927 1.00 57.09 91 ALA A CA 1
ATOM 751 C C . ALA A 1 91 ? 18.821 2.829 -17.208 1.00 57.09 91 ALA A C 1
ATOM 753 O O . ALA A 1 91 ? 19.186 2.351 -18.287 1.00 57.09 91 ALA A O 1
ATOM 754 N N . ASP A 1 92 ? 17.793 3.670 -17.100 1.00 61.03 92 ASP A N 1
ATOM 755 C CA . ASP A 1 92 ? 17.094 4.198 -18.266 1.00 61.03 92 ASP A CA 1
ATOM 756 C C . ASP A 1 92 ? 18.090 4.842 -19.244 1.00 61.03 92 ASP A C 1
ATOM 758 O O . ASP A 1 92 ? 18.948 5.643 -18.868 1.00 61.03 92 ASP A O 1
ATOM 762 N N . GLY A 1 93 ? 17.991 4.482 -20.524 1.00 52.31 93 GLY A N 1
ATOM 763 C CA . GLY A 1 93 ? 18.719 5.153 -21.603 1.00 52.31 93 GLY A CA 1
ATOM 764 C C . GLY A 1 93 ? 20.225 4.873 -21.706 1.00 52.31 93 GLY A C 1
ATOM 765 O O . GLY A 1 93 ? 20.856 5.388 -22.631 1.00 52.31 93 GLY A O 1
ATOM 766 N N . LYS A 1 94 ? 20.832 4.041 -20.847 1.00 49.44 94 LYS A N 1
ATOM 767 C CA . LYS A 1 94 ? 22.203 3.561 -21.098 1.00 49.44 94 LYS A CA 1
ATOM 768 C C . LYS A 1 94 ? 22.167 2.426 -22.123 1.00 49.44 94 LYS A C 1
ATOM 770 O O . LYS A 1 94 ? 21.286 1.571 -22.083 1.00 49.44 94 LYS A O 1
ATOM 775 N N . LYS A 1 95 ? 23.155 2.378 -23.029 1.00 46.69 95 LYS A N 1
ATOM 776 C CA . LYS A 1 95 ? 23.456 1.180 -23.837 1.00 46.69 95 LYS A CA 1
ATOM 777 C C . LYS A 1 95 ? 23.973 0.088 -22.898 1.00 46.69 95 LYS A C 1
ATOM 779 O O . LYS A 1 95 ? 25.171 -0.179 -22.852 1.00 46.69 95 LYS A O 1
ATOM 784 N N . ILE A 1 96 ? 23.090 -0.483 -22.086 1.00 55.19 96 ILE A N 1
ATOM 785 C CA . ILE A 1 96 ? 23.434 -1.632 -21.264 1.00 55.19 96 ILE A CA 1
ATOM 786 C C . ILE A 1 96 ? 23.711 -2.769 -22.241 1.00 55.19 96 ILE A C 1
ATOM 788 O O . ILE A 1 96 ? 22.944 -2.997 -23.182 1.00 55.19 96 ILE A O 1
ATOM 792 N N . LYS A 1 97 ? 24.848 -3.444 -22.065 1.00 59.56 97 LYS A N 1
ATOM 793 C CA . LYS A 1 97 ? 25.132 -4.671 -22.798 1.00 59.56 97 LYS A CA 1
ATOM 794 C C . LYS A 1 97 ? 24.040 -5.653 -22.387 1.00 59.56 97 LYS A C 1
ATOM 796 O O . LYS A 1 97 ? 24.006 -6.080 -21.243 1.00 59.56 97 LYS A O 1
ATOM 801 N N . TYR A 1 98 ? 23.097 -5.897 -23.289 1.00 68.38 98 TYR A N 1
ATOM 802 C CA . TYR A 1 98 ? 21.906 -6.686 -23.003 1.00 68.38 98 TYR A CA 1
ATOM 803 C C . TYR A 1 98 ? 22.314 -8.161 -22.913 1.00 68.38 98 TYR A C 1
ATOM 805 O O . TYR A 1 98 ? 22.266 -8.896 -23.897 1.00 68.38 98 TYR A O 1
ATOM 813 N N . ASP A 1 99 ? 22.837 -8.546 -21.752 1.00 78.06 99 ASP A N 1
ATOM 814 C CA . ASP A 1 99 ? 23.240 -9.905 -21.419 1.00 78.06 99 ASP A CA 1
ATOM 815 C C . ASP A 1 99 ? 22.161 -10.614 -20.589 1.00 78.06 99 ASP A C 1
ATOM 817 O O . ASP A 1 99 ? 21.182 -10.009 -20.138 1.00 78.06 99 ASP A O 1
ATOM 821 N N . ASP A 1 100 ? 22.330 -11.925 -20.410 1.00 81.00 100 ASP A N 1
ATOM 822 C CA . ASP A 1 100 ? 21.364 -12.777 -19.713 1.00 81.00 100 ASP A CA 1
ATOM 823 C C . ASP A 1 100 ? 21.074 -12.284 -18.280 1.00 81.00 100 ASP A C 1
ATOM 825 O O . ASP A 1 100 ? 19.933 -12.346 -17.812 1.00 81.00 100 ASP A O 1
ATOM 829 N N . THR A 1 101 ? 22.087 -11.767 -17.579 1.00 82.50 101 THR A N 1
ATOM 830 C CA . THR A 1 101 ? 21.979 -11.276 -16.195 1.00 82.50 101 THR A CA 1
ATOM 831 C C . THR A 1 101 ? 21.192 -9.974 -16.113 1.00 82.50 101 THR A C 1
ATOM 833 O O . THR A 1 101 ? 20.287 -9.844 -15.284 1.00 82.50 101 THR A O 1
ATOM 836 N N . THR A 1 102 ? 21.487 -9.023 -16.997 1.00 83.06 102 THR A N 1
ATOM 837 C CA . THR A 1 102 ? 20.769 -7.748 -17.094 1.00 83.06 102 THR A CA 1
ATOM 838 C C . THR A 1 102 ? 19.309 -7.989 -17.455 1.00 83.06 102 THR A C 1
ATOM 840 O O . THR A 1 102 ? 18.410 -7.438 -16.818 1.00 83.06 102 THR A O 1
ATOM 843 N N . ALA A 1 103 ? 19.055 -8.857 -18.438 1.00 82.75 103 ALA A N 1
ATOM 844 C CA . ALA A 1 103 ? 17.701 -9.210 -18.851 1.00 82.75 103 ALA A CA 1
ATOM 845 C C . ALA A 1 103 ? 16.906 -9.862 -17.706 1.00 82.75 103 ALA A C 1
ATOM 847 O O . ALA A 1 103 ? 15.733 -9.542 -17.505 1.00 82.75 103 ALA A O 1
ATOM 848 N N . THR A 1 104 ? 17.552 -10.731 -16.920 1.00 87.25 104 THR A N 1
ATOM 849 C CA . THR A 1 104 ? 16.925 -11.380 -15.758 1.00 87.25 104 THR A CA 1
ATOM 850 C C . THR A 1 104 ? 16.638 -10.366 -14.651 1.00 87.25 104 THR A C 1
ATOM 852 O O . THR A 1 104 ? 15.534 -10.341 -14.113 1.00 87.25 104 THR A O 1
ATOM 855 N N . THR A 1 105 ? 17.581 -9.465 -14.370 1.00 88.94 105 THR A N 1
ATOM 856 C CA . THR A 1 105 ? 17.420 -8.391 -13.377 1.00 88.94 105 THR A CA 1
ATOM 857 C C . THR A 1 105 ? 16.264 -7.459 -13.743 1.00 88.94 105 THR A C 1
ATOM 859 O O . THR A 1 105 ? 15.423 -7.159 -12.897 1.00 88.94 105 THR A O 1
ATOM 862 N N . LEU A 1 106 ? 16.156 -7.068 -15.017 1.00 87.31 106 LEU A N 1
ATOM 863 C CA . LEU A 1 106 ? 15.047 -6.255 -15.518 1.00 87.31 106 LEU A CA 1
ATOM 864 C C . LEU A 1 106 ? 13.701 -6.975 -15.395 1.00 87.31 106 LEU A C 1
ATOM 866 O O . LEU A 1 106 ? 12.705 -6.371 -14.996 1.00 87.31 106 LEU A O 1
ATOM 870 N N . LEU A 1 107 ? 13.656 -8.269 -15.724 1.00 88.06 107 LEU A N 1
ATOM 871 C CA . LEU A 1 107 ? 12.448 -9.074 -15.566 1.00 88.06 107 LEU A CA 1
ATOM 872 C C . LEU A 1 107 ? 12.007 -9.131 -14.097 1.00 88.06 107 LEU A C 1
ATOM 874 O O . LEU A 1 107 ? 10.829 -8.920 -13.807 1.00 88.06 107 LEU A O 1
ATOM 878 N N . GLN A 1 108 ? 12.949 -9.372 -13.183 1.00 91.38 108 GLN A N 1
ATOM 879 C CA . GLN A 1 108 ? 12.680 -9.409 -11.747 1.00 91.38 108 GLN A CA 1
ATOM 880 C C . GLN A 1 108 ? 12.203 -8.048 -11.230 1.00 91.38 108 GLN A C 1
ATOM 882 O O . GLN A 1 108 ? 11.189 -7.998 -10.538 1.00 91.38 108 GLN A O 1
ATOM 887 N N . PHE A 1 109 ? 12.849 -6.943 -11.615 1.00 92.62 109 PHE A N 1
ATOM 888 C CA . PHE A 1 109 ? 12.387 -5.597 -11.264 1.00 92.62 109 PHE A CA 1
ATOM 889 C C . PHE A 1 109 ? 10.943 -5.359 -11.698 1.00 92.62 109 PHE A C 1
ATOM 891 O O . PHE A 1 109 ? 10.119 -4.965 -10.879 1.00 92.62 109 PHE A O 1
ATOM 898 N N . LYS A 1 110 ? 10.605 -5.650 -12.960 1.00 89.56 110 LYS A N 1
ATOM 899 C CA . LYS A 1 110 ? 9.248 -5.429 -13.480 1.00 89.56 110 LYS A CA 1
ATOM 900 C C . LYS A 1 110 ? 8.202 -6.255 -12.736 1.00 89.56 110 LYS A C 1
ATOM 902 O O . LYS A 1 110 ? 7.132 -5.735 -12.433 1.00 89.56 110 LYS A O 1
ATOM 907 N N . PHE A 1 111 ? 8.524 -7.508 -12.421 1.00 92.00 111 PHE A N 1
ATOM 908 C CA . PHE A 1 111 ? 7.657 -8.387 -11.640 1.00 92.00 111 PHE A CA 1
ATOM 909 C C . PHE A 1 111 ? 7.439 -7.867 -10.211 1.00 92.00 111 PHE A C 1
ATOM 911 O O . PHE A 1 111 ? 6.304 -7.769 -9.738 1.00 92.00 111 PHE A O 1
ATOM 918 N N . TYR A 1 112 ? 8.518 -7.501 -9.516 1.00 95.00 112 TYR A N 1
ATOM 919 C CA . TYR A 1 112 ? 8.414 -7.017 -8.143 1.00 95.00 112 TYR A CA 1
ATOM 920 C C . TYR A 1 112 ? 7.810 -5.613 -8.055 1.00 95.00 112 TYR A C 1
ATOM 922 O O . TYR A 1 112 ? 7.094 -5.342 -7.099 1.00 95.00 112 TYR A O 1
ATOM 930 N N . CYS A 1 113 ? 7.987 -4.772 -9.075 1.00 94.50 113 CYS A N 1
ATOM 931 C CA . CYS A 1 113 ? 7.325 -3.474 -9.190 1.00 94.50 113 CYS A CA 1
ATOM 932 C C . CYS A 1 113 ? 5.796 -3.631 -9.222 1.00 94.50 113 CYS A C 1
ATOM 934 O O . CYS A 1 113 ? 5.086 -2.994 -8.446 1.00 94.50 113 CYS A O 1
ATOM 936 N N . GLU A 1 114 ? 5.271 -4.539 -10.049 1.00 94.56 114 GLU A N 1
ATOM 937 C CA . GLU A 1 114 ? 3.835 -4.850 -10.058 1.00 94.56 114 GLU A CA 1
ATOM 938 C C . GLU A 1 114 ? 3.368 -5.408 -8.704 1.00 94.56 114 GLU A C 1
ATOM 940 O O . GLU A 1 114 ? 2.342 -4.988 -8.160 1.00 94.56 114 GLU A O 1
ATOM 945 N N . THR A 1 115 ? 4.173 -6.297 -8.118 1.00 95.94 115 THR A N 1
ATOM 946 C CA . THR A 1 115 ? 3.924 -6.878 -6.792 1.00 95.94 115 THR A CA 1
ATOM 947 C C . THR A 1 115 ? 3.882 -5.807 -5.694 1.00 95.94 115 THR A C 1
ATOM 949 O O . THR A 1 115 ? 3.032 -5.872 -4.804 1.00 95.94 115 THR A O 1
ATOM 952 N N . PHE A 1 116 ? 4.748 -4.793 -5.769 1.00 97.81 116 PHE A N 1
ATOM 953 C CA . PHE A 1 116 ? 4.748 -3.655 -4.857 1.00 97.81 116 PHE A CA 1
ATOM 954 C C . PHE A 1 116 ? 3.422 -2.906 -4.924 1.00 97.81 116 PHE A C 1
ATOM 956 O O . PHE A 1 116 ? 2.778 -2.731 -3.893 1.00 97.81 116 PHE A O 1
ATOM 963 N N . TYR A 1 117 ? 2.965 -2.521 -6.119 1.00 97.38 117 TYR A N 1
ATOM 964 C CA . TYR A 1 117 ? 1.698 -1.798 -6.252 1.00 97.38 117 TYR A CA 1
ATOM 965 C C . TYR A 1 117 ? 0.513 -2.624 -5.754 1.00 97.38 117 TYR A C 1
ATOM 967 O O . TYR A 1 117 ? -0.400 -2.080 -5.131 1.00 97.38 117 TYR A O 1
ATOM 975 N N . TYR A 1 118 ? 0.522 -3.938 -5.984 1.00 96.38 118 TYR A N 1
ATOM 976 C CA . TYR A 1 118 ? -0.487 -4.824 -5.416 1.00 96.38 118 TYR A CA 1
ATOM 977 C C . TYR A 1 118 ? -0.519 -4.739 -3.883 1.00 96.38 118 TYR A C 1
ATOM 979 O O . TYR A 1 118 ? -1.574 -4.457 -3.308 1.00 96.38 118 TYR A O 1
ATOM 987 N N . TYR A 1 119 ? 0.625 -4.930 -3.217 1.00 98.06 119 TYR A N 1
ATOM 988 C CA . TYR A 1 119 ? 0.676 -4.885 -1.756 1.00 98.06 119 TYR A CA 1
ATOM 989 C C . TYR A 1 119 ? 0.433 -3.485 -1.198 1.00 98.06 119 TYR A C 1
ATOM 991 O O . TYR A 1 119 ? -0.245 -3.370 -0.185 1.00 98.06 119 TYR A O 1
ATOM 999 N N . TYR A 1 120 ? 0.882 -2.432 -1.880 1.00 98.25 120 TYR A N 1
ATOM 1000 C CA . TYR A 1 120 ? 0.651 -1.042 -1.494 1.00 98.25 120 TYR A CA 1
ATOM 1001 C C . TYR A 1 120 ? -0.844 -0.726 -1.389 1.00 98.25 120 TYR A C 1
ATOM 1003 O O . TYR A 1 120 ? -1.333 -0.264 -0.356 1.00 98.25 120 TYR A O 1
ATOM 1011 N N . PHE A 1 121 ? -1.601 -1.042 -2.443 1.00 97.25 121 PHE A N 1
ATOM 1012 C CA . PHE A 1 121 ? -3.043 -0.811 -2.450 1.00 97.25 121 PHE A CA 1
ATOM 1013 C C . PHE A 1 121 ? -3.798 -1.780 -1.537 1.00 97.25 121 PHE A C 1
ATOM 1015 O O . PHE A 1 121 ? -4.781 -1.377 -0.924 1.00 97.25 121 PHE A O 1
ATOM 1022 N N . SER A 1 122 ? -3.309 -3.011 -1.367 1.00 97.06 122 SER A N 1
ATOM 1023 C CA . SER A 1 122 ? -3.869 -3.945 -0.388 1.00 97.06 122 SER A CA 1
ATOM 1024 C C . SER A 1 122 ? -3.665 -3.471 1.060 1.00 97.06 122 SER A C 1
ATOM 1026 O O . SER A 1 122 ? -4.577 -3.628 1.867 1.00 97.06 122 SER A O 1
ATOM 1028 N N . THR A 1 123 ? -2.529 -2.843 1.395 1.00 98.31 123 THR A N 1
ATOM 1029 C CA . THR A 1 123 ? -2.308 -2.201 2.706 1.00 98.31 123 THR A CA 1
ATOM 1030 C C . THR A 1 123 ? -3.327 -1.095 2.946 1.00 98.31 123 THR A C 1
ATOM 1032 O O . THR A 1 123 ? -3.967 -1.075 3.995 1.00 98.31 123 THR A O 1
ATOM 1035 N N . ARG A 1 124 ? -3.531 -0.209 1.959 1.00 97.56 124 ARG A N 1
ATOM 1036 C CA . ARG A 1 124 ? -4.571 0.828 2.035 1.00 97.56 124 ARG A CA 1
ATOM 1037 C C . ARG A 1 124 ? -5.938 0.212 2.316 1.00 97.56 124 ARG A C 1
ATOM 1039 O O . ARG A 1 124 ? -6.653 0.713 3.172 1.00 97.56 124 ARG A O 1
ATOM 1046 N N . ASP A 1 125 ? -6.306 -0.843 1.599 1.00 97.25 125 ASP A N 1
ATOM 1047 C CA . ASP A 1 125 ? -7.630 -1.449 1.740 1.00 97.25 125 ASP A CA 1
ATOM 1048 C C . ASP A 1 125 ? -7.834 -2.038 3.148 1.00 97.25 125 ASP A C 1
ATOM 1050 O O . ASP A 1 125 ? -8.884 -1.819 3.745 1.00 97.25 125 ASP A O 1
ATOM 1054 N N . ILE A 1 126 ? -6.807 -2.652 3.751 1.00 98.19 126 ILE A N 1
ATOM 1055 C CA . ILE A 1 126 ? -6.858 -3.084 5.161 1.00 98.19 126 ILE A CA 1
ATOM 1056 C C . ILE A 1 126 ? -7.053 -1.894 6.110 1.00 98.19 126 ILE A C 1
ATOM 1058 O O . ILE A 1 126 ? -7.893 -1.959 7.005 1.00 98.19 126 ILE A O 1
ATOM 1062 N N . ILE A 1 127 ? -6.340 -0.783 5.900 1.00 98.38 127 ILE A N 1
ATOM 1063 C CA . ILE A 1 127 ? -6.532 0.434 6.708 1.00 98.38 127 ILE A CA 1
ATOM 1064 C C . ILE A 1 127 ? -7.981 0.936 6.585 1.00 98.38 127 ILE A C 1
ATOM 1066 O O . ILE A 1 127 ? -8.586 1.339 7.573 1.00 98.38 127 ILE A O 1
ATOM 1070 N N . LEU A 1 128 ? -8.584 0.864 5.396 1.00 98.25 128 LEU A N 1
ATOM 1071 C CA . LEU A 1 128 ? -9.989 1.228 5.201 1.00 98.25 128 LEU A CA 1
ATOM 1072 C C . LEU A 1 128 ? -10.956 0.309 5.968 1.00 98.25 128 LEU A C 1
ATOM 1074 O O . LEU A 1 128 ? -11.968 0.801 6.467 1.00 98.25 128 LEU A O 1
ATOM 1078 N N . HIS A 1 129 ? -10.651 -0.987 6.105 1.00 98.12 129 HIS A N 1
ATOM 1079 C CA . HIS A 1 129 ? -11.419 -1.890 6.972 1.00 98.12 129 HIS A CA 1
ATOM 1080 C C . HIS A 1 129 ? -11.299 -1.499 8.446 1.00 98.12 129 HIS A C 1
ATOM 1082 O O . HIS A 1 129 ? -12.315 -1.437 9.137 1.00 98.12 129 HIS A O 1
ATOM 1088 N N . ILE A 1 130 ? -10.095 -1.147 8.903 1.00 97.81 130 ILE A N 1
ATOM 1089 C CA . ILE A 1 130 ? -9.874 -0.637 10.263 1.00 97.81 130 ILE A CA 1
ATOM 1090 C C . ILE A 1 130 ? -10.732 0.607 10.505 1.00 97.81 130 ILE A C 1
ATOM 1092 O O . ILE A 1 130 ? -11.448 0.667 11.500 1.00 97.81 130 ILE A O 1
ATOM 1096 N N . LEU A 1 131 ? -10.746 1.565 9.573 1.00 97.94 131 LEU A N 1
ATOM 1097 C CA . LEU A 1 131 ? -11.581 2.767 9.687 1.00 97.94 131 LEU A CA 1
ATOM 1098 C C . LEU A 1 131 ? -13.083 2.446 9.667 1.00 97.94 131 LEU A C 1
ATOM 1100 O O . LEU A 1 131 ? -13.844 3.051 10.420 1.00 97.94 131 LEU A O 1
ATOM 1104 N N . ASN A 1 132 ? -13.517 1.489 8.841 1.00 97.81 132 ASN A N 1
ATOM 1105 C CA . ASN A 1 132 ? -14.910 1.036 8.803 1.00 97.81 132 ASN A CA 1
ATOM 1106 C C . ASN A 1 132 ? -15.373 0.490 10.163 1.00 97.81 132 ASN A C 1
ATOM 1108 O O . ASN A 1 132 ? -16.473 0.825 10.602 1.00 97.81 132 ASN A O 1
ATOM 1112 N N . VAL A 1 133 ? -14.526 -0.298 10.837 1.00 96.81 133 VAL A N 1
ATOM 1113 C CA . VAL A 1 133 ? -14.804 -0.840 12.177 1.00 96.81 133 VAL A CA 1
ATOM 1114 C C . VAL A 1 133 ? -14.692 0.250 13.246 1.00 96.81 133 VAL A C 1
ATOM 1116 O O . VAL A 1 133 ? -15.585 0.390 14.078 1.00 96.81 133 VAL A O 1
ATOM 1119 N N . TYR A 1 134 ? -13.634 1.063 13.217 1.00 95.81 134 TYR A N 1
ATOM 1120 C CA . TYR A 1 134 ? -13.364 2.075 14.241 1.00 95.81 134 TYR A CA 1
ATOM 1121 C C . TYR A 1 134 ? -14.454 3.152 14.308 1.00 95.81 134 TYR A C 1
ATOM 1123 O O . TYR A 1 134 ? -14.900 3.515 15.397 1.00 95.81 134 TYR A O 1
ATOM 1131 N N . PHE A 1 135 ? -14.918 3.632 13.153 1.00 95.44 135 PHE A N 1
ATOM 1132 C CA . PHE A 1 135 ? -15.976 4.643 13.059 1.00 95.44 135 PHE A CA 1
ATOM 1133 C C . PHE A 1 135 ? -17.378 4.044 12.888 1.00 95.44 135 PHE A C 1
ATOM 1135 O O . PHE A 1 135 ? -18.336 4.790 12.691 1.00 95.44 135 PHE A O 1
ATOM 1142 N N . THR A 1 136 ? -17.513 2.714 12.945 1.00 94.62 136 THR A N 1
ATOM 1143 C CA . THR A 1 136 ? -18.796 2.003 12.820 1.00 94.62 136 THR A CA 1
ATOM 1144 C C . THR A 1 136 ? -19.581 2.429 11.566 1.00 94.62 136 THR A C 1
ATOM 1146 O O . THR A 1 136 ? -20.783 2.683 11.610 1.00 94.62 136 THR A O 1
ATOM 1149 N N . LEU A 1 137 ? -18.907 2.524 10.410 1.00 95.62 137 LEU A N 1
ATOM 1150 C CA . LEU A 1 137 ? -19.506 3.059 9.171 1.00 95.62 137 LEU A CA 1
ATOM 1151 C C . LEU A 1 137 ? -20.550 2.114 8.538 1.00 95.62 137 LEU A C 1
ATOM 1153 O O . LEU A 1 137 ? -21.251 2.491 7.585 1.00 95.62 137 LEU A O 1
ATOM 1157 N N . GLY A 1 138 ? -20.631 0.871 9.024 1.00 94.44 138 GLY A N 1
ATOM 1158 C CA . GLY A 1 138 ? -21.591 -0.135 8.568 1.00 94.44 138 GLY A CA 1
ATOM 1159 C C . GLY A 1 138 ? -21.461 -0.430 7.073 1.00 94.44 138 GLY A C 1
ATOM 1160 O O . GLY A 1 138 ? -22.463 -0.518 6.361 1.00 94.44 138 GLY A O 1
ATOM 1161 N N . ILE A 1 139 ? -20.236 -0.453 6.547 1.00 96.81 139 ILE A N 1
ATOM 1162 C CA . ILE A 1 139 ? -19.962 -0.882 5.175 1.00 96.81 139 ILE A CA 1
ATOM 1163 C C . ILE A 1 139 ? -19.708 -2.384 5.216 1.00 96.81 139 ILE A C 1
ATOM 1165 O O . ILE A 1 139 ? -18.871 -2.840 5.991 1.00 96.81 139 ILE A O 1
ATOM 1169 N N . ASP A 1 140 ? -20.421 -3.136 4.384 1.00 95.75 140 ASP A N 1
ATOM 1170 C CA . ASP A 1 140 ? -20.134 -4.556 4.216 1.00 95.75 140 ASP A CA 1
ATOM 1171 C C . ASP A 1 140 ? -18.708 -4.752 3.678 1.00 95.75 140 ASP A C 1
ATOM 1173 O O . ASP A 1 140 ? -18.252 -3.983 2.828 1.00 95.75 140 ASP A O 1
ATOM 1177 N N . GLU A 1 141 ? -18.019 -5.781 4.168 1.00 92.06 141 GLU A N 1
ATOM 1178 C CA . GLU A 1 141 ? -16.622 -6.086 3.874 1.00 92.06 141 GLU A CA 1
ATOM 1179 C C . GLU A 1 141 ? -16.303 -6.032 2.371 1.00 92.06 141 GLU A C 1
ATOM 1181 O O . GLU A 1 141 ? -15.379 -5.327 1.966 1.00 92.06 141 GLU A O 1
ATOM 1186 N N . HIS A 1 142 ? -17.115 -6.657 1.509 1.00 93.50 142 HIS A N 1
ATOM 1187 C CA . HIS A 1 142 ? -16.851 -6.680 0.057 1.00 93.50 142 HIS A CA 1
ATOM 1188 C C . HIS A 1 142 ? -17.002 -5.308 -0.627 1.00 93.50 142 HIS A C 1
ATOM 1190 O O . HIS A 1 142 ? -16.581 -5.113 -1.775 1.00 93.50 142 HIS A O 1
ATOM 1196 N N . ASN A 1 143 ? -17.618 -4.349 0.063 1.00 95.69 143 ASN A N 1
ATOM 1197 C CA . ASN A 1 143 ? -17.865 -2.994 -0.416 1.00 95.69 143 ASN A CA 1
ATOM 1198 C C . ASN A 1 143 ? -16.929 -1.953 0.196 1.00 95.69 143 ASN A C 1
ATOM 1200 O O . ASN A 1 143 ? -17.020 -0.778 -0.180 1.00 95.69 143 ASN A O 1
ATOM 1204 N N . VAL A 1 144 ? -16.019 -2.353 1.088 1.00 96.12 144 VAL A N 1
ATOM 1205 C CA . VAL A 1 144 ? -15.017 -1.447 1.651 1.00 96.12 144 VAL A CA 1
ATOM 1206 C C . VAL A 1 144 ? -14.063 -1.017 0.540 1.00 96.12 144 VAL A C 1
ATOM 1208 O O . VAL A 1 144 ? -13.185 -1.740 0.081 1.00 96.12 144 VAL A O 1
ATOM 1211 N N . LYS A 1 145 ? -14.296 0.198 0.050 1.00 94.88 145 LYS A N 1
ATOM 1212 C CA . LYS A 1 145 ? -13.527 0.850 -1.008 1.00 94.88 145 LYS A CA 1
ATOM 1213 C C . LYS A 1 145 ? -13.297 2.288 -0.599 1.00 94.88 145 LYS A C 1
ATOM 1215 O O . LYS A 1 145 ? -14.156 2.895 0.037 1.00 94.88 145 LYS A O 1
ATOM 1220 N N . PHE A 1 146 ? -12.187 2.856 -1.060 1.00 94.56 146 PHE A N 1
ATOM 1221 C CA . PHE A 1 146 ? -11.764 4.205 -0.687 1.00 94.56 146 PHE A CA 1
ATOM 1222 C C . PHE A 1 146 ? -12.892 5.241 -0.786 1.00 94.56 146 PHE A C 1
ATOM 1224 O O . PHE A 1 146 ? -13.194 5.927 0.184 1.00 94.56 146 PHE A O 1
ATOM 1231 N N . LYS A 1 147 ? -13.565 5.302 -1.943 1.00 94.56 147 LYS A N 1
ATOM 1232 C CA . LYS A 1 147 ? -14.671 6.236 -2.177 1.00 94.56 147 LYS A CA 1
ATOM 1233 C C . LYS A 1 147 ? -15.821 6.035 -1.183 1.00 94.56 147 LYS A C 1
ATOM 1235 O O . LYS A 1 147 ? -16.302 7.002 -0.618 1.00 94.56 147 LYS A O 1
ATOM 1240 N N . VAL A 1 148 ? -16.222 4.787 -0.939 1.00 96.62 148 VAL A N 1
ATOM 1241 C CA . VAL A 1 148 ? -17.350 4.457 -0.052 1.00 96.62 148 VAL A CA 1
ATOM 1242 C C . VAL A 1 148 ? -17.045 4.855 1.393 1.00 96.62 148 VAL A C 1
ATOM 1244 O O . VAL A 1 148 ? -17.892 5.452 2.053 1.00 96.62 148 VAL A O 1
ATOM 1247 N N . VAL A 1 149 ? -15.827 4.570 1.865 1.00 97.31 149 VAL A N 1
ATOM 1248 C CA . VAL A 1 149 ? -15.368 4.971 3.203 1.00 97.31 149 VAL A CA 1
ATOM 1249 C C . VAL A 1 149 ? -15.301 6.491 3.317 1.00 97.31 149 VAL A C 1
ATOM 1251 O O . VAL A 1 149 ? -15.832 7.047 4.271 1.00 97.31 149 VAL A O 1
ATOM 1254 N N . ASN A 1 150 ? -14.722 7.176 2.329 1.00 95.31 150 ASN A N 1
ATOM 1255 C CA . ASN A 1 150 ? -14.607 8.635 2.331 1.00 95.31 150 ASN A CA 1
ATOM 1256 C C . ASN A 1 150 ? -15.974 9.346 2.296 1.00 95.31 150 ASN A C 1
ATOM 1258 O O . ASN A 1 150 ? -16.169 10.354 2.976 1.00 95.31 150 ASN A O 1
ATOM 1262 N N . ASP A 1 151 ? -16.930 8.814 1.529 1.00 95.19 151 ASP A N 1
ATOM 1263 C CA . ASP A 1 151 ? -18.282 9.369 1.415 1.00 95.19 151 ASP A CA 1
ATOM 1264 C C . ASP A 1 151 ? -19.061 9.214 2.733 1.00 95.19 151 ASP A C 1
ATOM 1266 O O . ASP A 1 151 ? -19.751 10.146 3.148 1.00 95.19 151 ASP A O 1
ATOM 1270 N N . LYS A 1 152 ? -18.905 8.073 3.423 1.00 96.88 152 LYS A N 1
ATOM 1271 C CA . LYS A 1 152 ? -19.537 7.797 4.725 1.00 96.88 152 LYS A CA 1
ATOM 1272 C C . LYS A 1 152 ? -18.802 8.389 5.931 1.00 96.88 152 LYS A C 1
ATOM 1274 O O . LYS A 1 152 ? -19.374 8.408 7.017 1.00 96.88 152 LYS A O 1
ATOM 1279 N N . MET A 1 153 ? -17.564 8.855 5.774 1.00 96.94 153 MET A N 1
ATOM 1280 C CA . MET A 1 153 ? -16.793 9.427 6.876 1.00 96.94 153 MET A CA 1
ATOM 1281 C C . MET A 1 153 ? -17.411 10.755 7.332 1.00 96.94 153 MET A C 1
ATOM 1283 O O . MET A 1 153 ? -17.450 11.727 6.568 1.00 96.94 153 MET A O 1
ATOM 1287 N N . ILE A 1 154 ? -17.890 10.775 8.579 1.00 94.00 154 ILE A N 1
ATOM 1288 C CA . ILE A 1 154 ? -18.463 11.960 9.236 1.00 94.00 154 ILE A CA 1
ATOM 1289 C C . ILE A 1 154 ? -17.366 12.765 9.943 1.00 94.00 154 ILE A C 1
ATOM 1291 O O . ILE A 1 154 ? -17.429 13.992 9.966 1.00 94.00 154 ILE A O 1
ATOM 1295 N N . ASP A 1 155 ? -16.343 12.090 10.478 1.00 95.06 155 ASP A N 1
ATOM 1296 C CA . ASP A 1 155 ? -15.214 12.739 11.145 1.00 95.06 155 ASP A CA 1
ATOM 1297 C C . ASP A 1 155 ? -14.418 13.594 10.148 1.00 95.06 155 ASP A C 1
ATOM 1299 O O . ASP A 1 155 ? -13.769 13.076 9.234 1.00 95.06 155 ASP A O 1
ATOM 1303 N N . ALA A 1 156 ? -14.507 14.918 10.300 1.00 94.75 156 ALA A N 1
ATOM 1304 C CA . ALA A 1 156 ? -13.971 15.875 9.335 1.00 94.75 156 ALA A CA 1
ATOM 1305 C C . ALA A 1 156 ? -12.445 15.776 9.195 1.00 94.75 156 ALA A C 1
ATOM 1307 O O . ALA A 1 156 ? -11.917 15.897 8.088 1.00 94.75 156 ALA A O 1
ATOM 1308 N N . GLU A 1 157 ? -11.744 15.514 10.297 1.00 95.50 157 GLU A N 1
ATOM 1309 C CA . GLU A 1 157 ? -10.291 15.375 10.307 1.00 95.50 157 GLU A CA 1
ATOM 1310 C C . GLU A 1 157 ? -9.850 14.098 9.587 1.00 95.50 157 GLU A C 1
ATOM 1312 O O . GLU A 1 157 ? -9.056 14.166 8.647 1.00 95.50 157 GLU A O 1
ATOM 1317 N N . THR A 1 158 ? -10.438 12.947 9.926 1.00 96.75 158 THR A N 1
ATOM 1318 C CA . THR A 1 158 ? -10.166 11.676 9.233 1.00 96.75 158 THR A CA 1
ATOM 1319 C C . THR A 1 158 ? -10.514 11.768 7.749 1.00 96.75 158 THR A C 1
ATOM 1321 O O . THR A 1 158 ? -9.769 11.277 6.899 1.00 96.75 158 THR A O 1
ATOM 1324 N N . LYS A 1 159 ? -11.612 12.448 7.398 1.00 96.75 159 LYS A N 1
ATOM 1325 C CA . LYS A 1 159 ? -11.989 12.693 6.000 1.00 96.75 159 LYS A CA 1
ATOM 1326 C C . LYS A 1 159 ? -10.958 13.544 5.257 1.00 96.75 159 LYS A C 1
ATOM 1328 O O . LYS A 1 159 ? -10.655 13.267 4.093 1.00 96.75 159 LYS A O 1
ATOM 1333 N N . ASN A 1 160 ? -10.395 14.556 5.915 1.00 97.00 160 ASN A N 1
ATOM 1334 C CA . ASN A 1 160 ? -9.315 15.359 5.351 1.00 97.00 160 ASN A CA 1
ATOM 1335 C C . ASN A 1 160 ? -8.043 14.519 5.149 1.00 97.00 160 ASN A C 1
ATOM 1337 O O . ASN A 1 160 ? -7.473 14.540 4.061 1.00 97.00 160 ASN A O 1
ATOM 1341 N N . ILE A 1 161 ? -7.657 13.712 6.144 1.00 97.75 161 ILE A N 1
ATOM 1342 C CA . ILE A 1 161 ? -6.513 12.787 6.058 1.00 97.75 161 ILE A CA 1
ATOM 1343 C C . ILE A 1 161 ? -6.674 11.832 4.863 1.00 97.75 161 ILE A C 1
ATOM 1345 O O . ILE A 1 161 ? -5.753 11.682 4.056 1.00 97.75 161 ILE A O 1
ATOM 1349 N N . LEU A 1 162 ? -7.863 11.239 4.696 1.00 97.56 162 LEU A N 1
ATOM 1350 C CA . LEU A 1 162 ? -8.193 10.400 3.542 1.00 97.56 162 LEU A CA 1
ATOM 1351 C C . LEU A 1 162 ? -8.045 11.179 2.228 1.00 97.56 162 LEU A C 1
ATOM 1353 O O . LEU A 1 162 ? -7.356 10.723 1.316 1.00 97.56 162 LEU A O 1
ATOM 1357 N N . THR A 1 163 ? -8.656 12.357 2.123 1.00 96.19 163 THR A N 1
ATOM 1358 C CA . THR A 1 163 ? -8.636 13.164 0.891 1.00 96.19 163 THR A CA 1
ATOM 1359 C C . THR A 1 163 ? -7.209 13.532 0.474 1.00 96.19 163 THR A C 1
ATOM 1361 O O . THR A 1 163 ? -6.843 13.338 -0.687 1.00 96.19 163 THR A O 1
ATOM 1364 N N . VAL A 1 164 ? -6.374 13.965 1.424 1.00 96.75 164 VAL A N 1
ATOM 1365 C CA . VAL A 1 164 ? -4.955 14.267 1.180 1.00 96.75 164 VAL A CA 1
ATOM 1366 C C . VAL A 1 164 ? -4.215 13.029 0.670 1.00 96.75 164 VAL A C 1
ATOM 1368 O O . VAL A 1 164 ? -3.522 13.102 -0.347 1.00 96.75 164 VAL A O 1
ATOM 1371 N N . PHE A 1 165 ? -4.397 11.876 1.318 1.00 97.38 165 PHE A N 1
ATOM 1372 C CA . PHE A 1 165 ? -3.766 10.629 0.884 1.00 97.38 165 PHE A CA 1
ATOM 1373 C C . PHE A 1 165 ? -4.227 10.194 -0.517 1.00 97.38 165 PH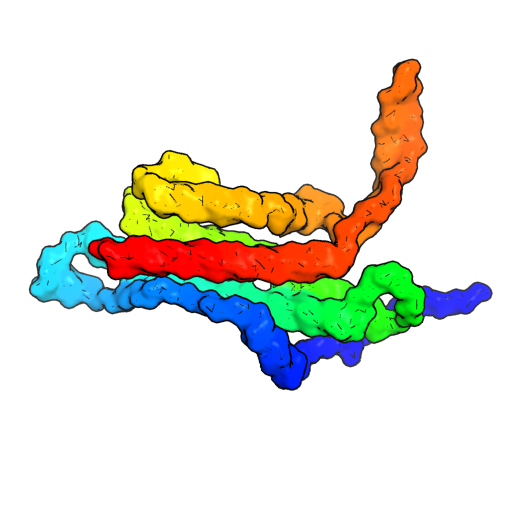E A C 1
ATOM 1375 O O . PHE A 1 165 ? -3.418 9.762 -1.343 1.00 97.38 165 PHE A O 1
ATOM 1382 N N . TYR A 1 166 ? -5.515 10.341 -0.832 1.00 95.44 166 TYR A N 1
ATOM 1383 C CA . TYR A 1 166 ? -6.042 10.053 -2.167 1.00 95.44 166 TYR A CA 1
ATOM 1384 C C . TYR A 1 166 ? -5.380 10.912 -3.239 1.00 95.44 166 TYR A C 1
ATOM 1386 O O . TYR A 1 166 ? -4.978 10.400 -4.285 1.00 95.44 166 TYR A O 1
ATOM 1394 N N . ASP A 1 167 ? -5.254 12.212 -2.980 1.00 95.19 167 ASP A N 1
ATOM 1395 C CA . ASP A 1 167 ? -4.674 13.155 -3.927 1.00 95.19 167 ASP A CA 1
ATOM 1396 C C . ASP A 1 167 ? -3.198 12.864 -4.192 1.00 95.19 167 ASP A C 1
ATOM 1398 O O . ASP A 1 167 ? -2.784 12.837 -5.356 1.00 95.19 167 ASP A O 1
ATOM 1402 N N . GLN A 1 168 ? -2.437 12.550 -3.143 1.00 95.38 168 GLN A N 1
ATOM 1403 C CA . GLN A 1 168 ? -1.027 12.177 -3.253 1.00 95.38 168 GLN A CA 1
ATOM 1404 C C . GLN A 1 168 ? -0.816 10.857 -4.015 1.00 95.38 168 GLN A C 1
ATOM 1406 O O . GLN A 1 168 ? 0.181 10.695 -4.712 1.00 95.38 168 GLN A O 1
ATOM 1411 N N . THR A 1 169 ? -1.776 9.927 -3.964 1.00 94.81 169 THR A N 1
ATOM 1412 C CA . THR A 1 169 ? -1.632 8.571 -4.536 1.00 94.81 169 THR A CA 1
ATOM 1413 C C . THR A 1 169 ? -2.310 8.378 -5.897 1.00 94.81 169 THR A C 1
ATOM 1415 O O . THR A 1 169 ? -2.386 7.262 -6.429 1.00 94.81 169 THR A O 1
ATOM 1418 N N . LYS A 1 170 ? -2.770 9.465 -6.535 1.00 94.69 170 LYS A N 1
ATOM 1419 C CA . LYS A 1 170 ? -3.399 9.436 -7.870 1.00 94.69 170 LYS A CA 1
ATOM 1420 C C . LYS A 1 170 ? -2.504 8.815 -8.947 1.00 94.69 170 LYS A C 1
ATOM 1422 O O . LYS A 1 170 ? -3.014 8.079 -9.798 1.00 94.69 170 LYS A O 1
ATOM 1427 N N . LYS A 1 171 ? -1.199 9.115 -8.940 1.00 94.31 171 LYS A N 1
ATOM 1428 C CA . LYS A 1 171 ? -0.231 8.581 -9.919 1.00 94.31 171 LYS A CA 1
ATOM 1429 C C . LYS A 1 171 ? -0.071 7.067 -9.745 1.00 94.31 171 LYS A C 1
ATOM 1431 O O . LYS A 1 171 ? -0.396 6.327 -10.676 1.00 94.31 171 LYS A O 1
ATOM 1436 N N . ALA A 1 172 ? 0.256 6.616 -8.536 1.00 94.88 172 ALA A N 1
ATOM 1437 C CA . ALA A 1 172 ? 0.334 5.201 -8.174 1.00 94.88 172 ALA A CA 1
ATOM 1438 C C . ALA A 1 172 ? -0.937 4.415 -8.544 1.00 94.88 172 ALA A C 1
ATOM 1440 O O . ALA A 1 172 ? -0.868 3.316 -9.095 1.00 94.88 172 ALA A O 1
ATOM 1441 N N . SER A 1 173 ? -2.123 4.995 -8.318 1.00 93.38 173 SER A N 1
ATOM 1442 C CA . SER A 1 173 ? -3.407 4.354 -8.643 1.00 93.38 173 SER A CA 1
ATOM 1443 C C . SER A 1 173 ? -3.569 4.130 -10.148 1.00 93.38 173 SER A C 1
ATOM 1445 O O . SER A 1 173 ? -3.993 3.056 -10.589 1.00 93.38 173 SER A O 1
ATOM 1447 N N . LYS A 1 174 ? -3.173 5.113 -10.967 1.00 91.62 174 LYS A N 1
ATOM 1448 C CA . LYS A 1 174 ? -3.159 4.972 -12.430 1.00 91.62 174 LYS A CA 1
ATOM 1449 C C . LYS A 1 174 ? -2.178 3.889 -12.878 1.00 91.62 174 LYS A C 1
ATOM 1451 O O . LYS A 1 174 ? -2.547 3.099 -13.745 1.00 91.62 174 LYS A O 1
ATOM 1456 N N . ILE A 1 175 ? -0.985 3.834 -12.283 1.00 92.56 175 ILE A N 1
ATOM 1457 C CA . ILE A 1 175 ? 0.046 2.834 -12.600 1.00 92.56 175 ILE A CA 1
ATOM 1458 C C . ILE A 1 175 ? -0.452 1.424 -12.266 1.00 92.56 175 ILE A C 1
ATOM 1460 O O . ILE A 1 175 ? -0.514 0.573 -13.155 1.00 92.56 175 ILE A O 1
ATOM 1464 N N . ARG A 1 176 ? -0.927 1.195 -11.035 1.00 91.38 176 ARG A N 1
ATOM 1465 C CA . ARG A 1 176 ? -1.495 -0.095 -10.612 1.00 91.38 176 ARG A CA 1
ATOM 1466 C C . ARG A 1 176 ? -2.634 -0.550 -11.513 1.00 91.38 176 ARG A C 1
ATOM 1468 O O . ARG A 1 176 ? -2.677 -1.705 -11.927 1.00 91.38 176 ARG A O 1
ATOM 1475 N N . ASN A 1 177 ? -3.574 0.343 -11.824 1.00 87.19 177 ASN A N 1
ATOM 1476 C CA . ASN A 1 177 ? -4.700 -0.005 -12.692 1.00 87.19 177 ASN A CA 1
ATOM 1477 C C . ASN A 1 177 ? -4.246 -0.342 -14.112 1.00 87.19 177 ASN A C 1
ATOM 1479 O O . ASN A 1 177 ? -4.901 -1.129 -14.793 1.00 87.19 177 ASN A O 1
ATOM 1483 N N . ALA A 1 178 ? -3.140 0.243 -14.564 1.00 86.12 178 ALA A N 1
ATOM 1484 C CA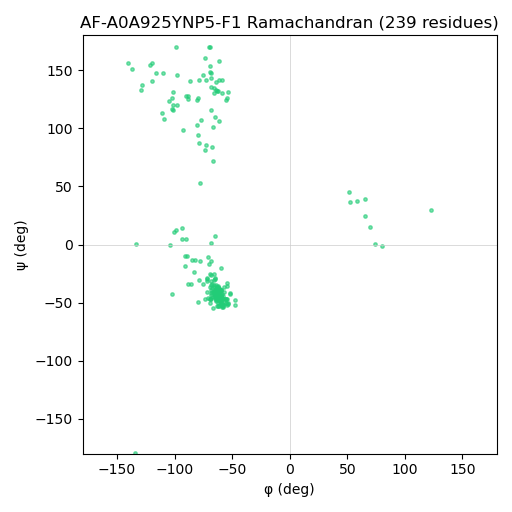 . ALA A 1 178 ? -2.592 -0.086 -15.859 1.00 86.12 178 ALA A CA 1
ATOM 1485 C C . ALA A 1 178 ? -1.880 -1.447 -15.875 1.00 86.12 178 ALA A C 1
ATOM 1487 O O . ALA A 1 178 ? -2.003 -2.146 -16.874 1.00 86.12 178 ALA A O 1
ATOM 1488 N N . PHE A 1 179 ? -1.231 -1.858 -14.779 1.00 85.44 179 PHE A N 1
ATOM 1489 C CA . PHE A 1 179 ? -0.735 -3.232 -14.627 1.00 85.44 179 PHE A CA 1
ATOM 1490 C C . PHE A 1 179 ? -1.871 -4.261 -14.613 1.00 85.44 179 PHE A C 1
ATOM 1492 O O . PHE A 1 179 ? -1.824 -5.238 -15.350 1.00 85.44 179 PHE A O 1
ATOM 1499 N N . ALA A 1 180 ? -2.932 -4.006 -13.843 1.00 79.19 180 ALA A N 1
ATOM 1500 C CA . ALA A 1 180 ? -3.996 -4.988 -13.633 1.00 79.19 180 ALA A CA 1
ATOM 1501 C C . ALA A 1 180 ? -5.007 -5.104 -14.791 1.00 79.19 180 ALA A C 1
ATOM 1503 O O . ALA A 1 180 ? -5.614 -6.158 -14.980 1.00 79.19 180 ALA A O 1
ATOM 1504 N N . HIS A 1 181 ? -5.264 -4.016 -15.523 1.00 72.44 181 HIS A N 1
ATOM 1505 C CA . HIS A 1 181 ? -6.427 -3.930 -16.422 1.00 72.44 181 HIS A CA 1
ATOM 1506 C C . HIS A 1 181 ? -6.113 -3.378 -17.814 1.00 72.44 181 HIS A C 1
ATOM 1508 O O . HIS A 1 181 ? -7.025 -3.207 -18.625 1.00 72.44 181 HIS A O 1
ATOM 1514 N N . LYS A 1 182 ? -4.853 -3.040 -18.103 1.00 74.56 182 LYS A N 1
ATOM 1515 C CA . LYS A 1 182 ? -4.454 -2.456 -19.388 1.00 74.56 182 LYS A CA 1
ATOM 1516 C C . LYS A 1 182 ? -3.196 -3.130 -19.917 1.00 74.56 182 LYS A C 1
ATOM 1518 O O . LYS A 1 182 ? -2.656 -4.058 -19.329 1.00 74.56 182 LYS A O 1
ATOM 1523 N N . PHE A 1 183 ? -2.749 -2.660 -21.077 1.00 71.69 183 PHE A N 1
ATOM 1524 C CA . PHE A 1 183 ? -1.433 -3.024 -21.573 1.00 71.69 183 PHE A CA 1
ATOM 1525 C C . PHE A 1 183 ? -0.368 -2.509 -20.587 1.00 71.69 183 PHE A C 1
ATOM 1527 O O . PHE A 1 183 ? -0.466 -1.339 -20.195 1.00 71.69 183 PHE A O 1
ATOM 1534 N N . PRO A 1 184 ? 0.609 -3.342 -20.179 1.00 73.56 184 PRO A N 1
ATOM 1535 C CA . PRO A 1 184 ? 1.561 -2.984 -19.134 1.00 73.56 184 PRO A CA 1
ATOM 1536 C C . PRO A 1 184 ? 2.278 -1.666 -19.429 1.00 73.56 184 PRO A C 1
ATOM 1538 O O . PRO A 1 184 ? 2.887 -1.504 -20.484 1.00 73.56 184 PRO A O 1
ATOM 1541 N N . VAL A 1 185 ? 2.235 -0.728 -18.480 1.00 78.69 185 VAL A N 1
ATOM 1542 C CA . VAL A 1 185 ? 2.812 0.623 -18.647 1.00 78.69 185 VAL A CA 1
ATOM 1543 C C . VAL A 1 185 ? 4.333 0.650 -18.671 1.00 78.69 185 VAL A C 1
ATOM 1545 O O . VAL A 1 185 ? 4.910 1.624 -19.135 1.00 78.69 185 VAL A O 1
ATOM 1548 N N . ASN A 1 186 ? 4.977 -0.420 -18.214 1.00 74.88 186 ASN A N 1
ATOM 1549 C CA . ASN A 1 186 ? 6.428 -0.604 -18.227 1.00 74.88 186 ASN A CA 1
ATOM 1550 C C . ASN A 1 186 ? 6.921 -1.351 -19.482 1.00 74.88 186 ASN A C 1
ATOM 1552 O O . ASN A 1 186 ? 8.044 -1.872 -19.509 1.00 74.88 186 ASN A O 1
ATOM 1556 N N . ARG A 1 187 ? 6.071 -1.483 -20.508 1.00 76.25 187 ARG A N 1
ATOM 1557 C CA . ARG A 1 187 ? 6.424 -2.071 -21.801 1.00 76.25 187 ARG A CA 1
ATOM 1558 C C . ARG A 1 187 ? 6.009 -1.128 -22.926 1.00 76.25 187 ARG A C 1
ATOM 1560 O O . ARG A 1 187 ? 4.899 -0.602 -22.880 1.00 76.25 187 ARG A O 1
ATOM 1567 N N . PRO A 1 188 ? 6.863 -0.936 -23.943 1.00 76.50 188 PRO A N 1
ATOM 1568 C CA . PRO A 1 188 ? 6.484 -0.185 -25.128 1.00 76.50 188 PRO A CA 1
ATOM 1569 C C . PRO A 1 188 ? 5.218 -0.763 -25.768 1.00 76.50 188 PRO A C 1
ATOM 1571 O O . PRO A 1 188 ? 5.156 -1.953 -26.087 1.00 76.50 188 PRO A O 1
ATOM 1574 N N . ASP A 1 189 ? 4.201 0.077 -25.945 1.00 80.62 189 ASP A N 1
ATOM 1575 C CA . ASP A 1 189 ? 2.968 -0.305 -26.630 1.00 80.62 189 ASP A CA 1
ATOM 1576 C C . ASP A 1 189 ? 3.078 0.037 -28.119 1.00 80.62 189 ASP A C 1
ATOM 1578 O O . ASP A 1 189 ? 2.887 1.187 -28.514 1.00 80.62 189 ASP A O 1
ATOM 1582 N N . TYR A 1 190 ? 3.408 -0.972 -28.927 1.00 81.06 190 TYR A N 1
ATOM 1583 C CA . TYR A 1 190 ? 3.522 -0.878 -30.390 1.00 81.06 190 TYR A CA 1
ATOM 1584 C C . TYR A 1 190 ? 2.279 -1.387 -31.128 1.00 81.06 190 TYR A C 1
ATOM 1586 O O . TYR A 1 190 ? 2.326 -1.624 -32.336 1.00 81.06 190 TYR A O 1
ATOM 1594 N N . ARG A 1 191 ? 1.167 -1.615 -30.421 1.00 83.31 191 ARG A N 1
ATOM 1595 C CA . ARG A 1 191 ? -0.082 -2.032 -31.071 1.00 83.31 191 ARG A CA 1
ATOM 1596 C C . ARG A 1 191 ? -0.555 -0.955 -32.045 1.00 83.31 191 ARG A C 1
ATOM 1598 O O . ARG A 1 191 ? -0.196 0.212 -31.924 1.00 83.31 191 ARG A O 1
ATOM 1605 N N . THR A 1 192 ? -1.376 -1.336 -33.010 1.00 85.81 192 THR A N 1
ATOM 1606 C CA . THR A 1 192 ? -1.900 -0.402 -34.007 1.00 85.81 192 THR A CA 1
ATOM 1607 C C . THR A 1 192 ? -2.999 0.491 -33.430 1.00 85.81 192 THR A C 1
ATOM 1609 O O . THR A 1 192 ? -3.801 0.043 -32.608 1.00 85.81 192 THR A O 1
ATOM 1612 N N . ILE A 1 193 ? -3.067 1.735 -33.897 1.00 85.81 193 ILE A N 1
ATOM 1613 C CA . ILE A 1 193 ? -4.159 2.682 -33.662 1.00 85.81 193 ILE A CA 1
ATOM 1614 C C . ILE A 1 193 ? -4.834 3.021 -34.991 1.00 85.81 193 ILE A C 1
ATOM 1616 O O . ILE A 1 193 ? -4.189 3.036 -36.038 1.00 85.81 193 ILE A O 1
ATOM 1620 N N . LEU A 1 194 ? -6.140 3.271 -34.937 1.00 88.44 194 LEU A N 1
ATOM 1621 C CA . LEU A 1 194 ? -6.892 3.826 -36.055 1.00 88.44 194 LEU A CA 1
ATOM 1622 C C . LEU A 1 194 ? -7.031 5.327 -35.822 1.00 88.44 194 LEU A C 1
ATOM 1624 O O . LEU A 1 194 ? -7.607 5.737 -34.814 1.00 88.44 194 LEU A O 1
ATOM 1628 N N . GLU A 1 195 ? -6.518 6.131 -36.741 1.00 83.00 195 GLU A N 1
ATOM 1629 C CA . GLU A 1 195 ? -6.716 7.576 -36.739 1.00 83.00 195 GLU A CA 1
ATOM 1630 C C . GLU A 1 195 ? -7.720 7.907 -37.838 1.00 83.00 195 GLU A C 1
ATOM 1632 O O . GLU A 1 195 ? -7.563 7.501 -38.987 1.00 83.00 195 GLU A O 1
ATOM 1637 N N . THR A 1 196 ? -8.813 8.579 -37.477 1.00 82.75 196 THR A N 1
ATOM 1638 C CA . THR A 1 196 ? -9.797 9.046 -38.458 1.00 82.75 196 THR A CA 1
ATOM 1639 C C . THR A 1 196 ? -9.732 10.558 -38.512 1.00 82.75 196 THR A C 1
ATOM 1641 O O . THR A 1 196 ? -10.071 11.226 -37.536 1.00 82.75 196 THR A O 1
ATOM 1644 N N . ALA A 1 197 ? -9.287 11.085 -39.647 1.00 76.75 197 ALA A N 1
ATOM 1645 C CA . ALA A 1 197 ? -9.234 12.511 -39.927 1.00 76.75 197 ALA A CA 1
ATOM 1646 C C . ALA A 1 197 ? -9.902 12.766 -41.283 1.00 76.75 197 ALA A C 1
ATOM 1648 O O . ALA A 1 197 ? -9.654 12.043 -42.245 1.00 76.75 197 ALA A O 1
ATOM 1649 N N . GLU A 1 198 ? -10.789 13.764 -41.338 1.00 78.88 198 GLU A N 1
ATOM 1650 C CA . GLU A 1 198 ? -11.453 14.215 -42.575 1.00 78.88 198 GLU A CA 1
ATOM 1651 C C . GLU A 1 198 ? -12.134 13.090 -43.389 1.00 78.88 198 GLU A C 1
ATOM 1653 O O . GLU A 1 198 ? -12.122 13.085 -44.615 1.00 78.88 198 GLU A O 1
ATOM 1658 N N . GLY A 1 199 ? -12.735 12.108 -42.708 1.00 82.62 199 GLY A N 1
ATOM 1659 C CA . GLY A 1 199 ? -13.443 10.993 -43.355 1.00 82.62 199 GLY A CA 1
ATOM 1660 C C . GLY A 1 199 ? -12.548 9.861 -43.872 1.00 82.62 199 GLY A C 1
ATOM 1661 O O . GLY A 1 199 ? -13.072 8.853 -44.339 1.00 82.62 199 GLY A O 1
ATOM 1662 N N . ASN A 1 200 ? -11.224 9.978 -43.732 1.00 75.31 200 ASN A N 1
ATOM 1663 C CA . ASN A 1 200 ? -10.276 8.909 -44.026 1.00 75.31 200 ASN A CA 1
ATOM 1664 C C . ASN A 1 200 ? -9.810 8.236 -42.734 1.00 75.31 200 ASN A C 1
ATOM 1666 O O . ASN A 1 200 ? -9.390 8.902 -41.787 1.00 75.31 200 ASN A O 1
ATOM 1670 N N . THR A 1 201 ? -9.856 6.905 -42.712 1.00 87.88 201 THR A N 1
ATOM 1671 C CA . THR A 1 201 ? -9.336 6.093 -41.609 1.00 87.88 201 THR A CA 1
ATOM 1672 C C . THR A 1 201 ? -7.981 5.517 -41.998 1.00 87.88 201 THR A C 1
ATOM 1674 O O . THR A 1 201 ? -7.873 4.756 -42.960 1.00 87.88 201 THR A O 1
ATOM 1677 N N . THR A 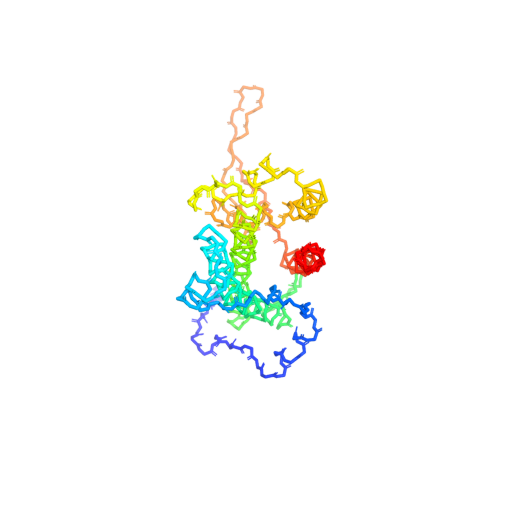1 202 ? -6.948 5.855 -41.235 1.00 84.56 202 THR A N 1
ATOM 1678 C CA . THR A 1 202 ? -5.591 5.332 -41.396 1.00 84.56 202 THR A CA 1
ATOM 1679 C C . THR A 1 202 ? -5.234 4.411 -40.231 1.00 84.56 202 THR A C 1
ATOM 1681 O O . THR A 1 202 ? -5.704 4.579 -39.105 1.00 84.56 202 THR A O 1
ATOM 1684 N N . LEU A 1 203 ? -4.413 3.396 -40.511 1.00 88.19 203 LEU A N 1
ATOM 1685 C CA . LEU A 1 203 ? -3.854 2.493 -39.508 1.00 88.19 203 LEU A CA 1
ATOM 1686 C C . LEU A 1 203 ? -2.402 2.901 -39.246 1.00 88.19 203 LEU A C 1
ATOM 1688 O O . LEU A 1 203 ? -1.569 2.828 -40.149 1.00 88.19 203 LEU A O 1
ATOM 1692 N N . GLY A 1 204 ? -2.100 3.319 -38.020 1.00 78.62 204 GLY A N 1
ATOM 1693 C CA . GLY A 1 204 ? -0.760 3.723 -37.596 1.00 78.62 204 GLY A CA 1
ATOM 1694 C C . GLY A 1 204 ? -0.234 2.863 -36.444 1.00 78.62 204 GLY A C 1
ATOM 1695 O O . GLY A 1 204 ? -1.022 2.267 -35.706 1.00 78.62 204 GLY A O 1
ATOM 1696 N N . PRO A 1 205 ? 1.089 2.760 -36.249 1.00 75.75 205 PRO A N 1
ATOM 1697 C CA . PRO A 1 205 ? 1.644 2.178 -35.035 1.00 75.75 205 PRO A CA 1
ATOM 1698 C C . PRO A 1 205 ? 1.465 3.146 -33.861 1.00 75.75 205 PRO A C 1
ATOM 1700 O O . PRO A 1 205 ? 1.661 4.354 -33.994 1.00 75.75 205 PRO A O 1
ATOM 1703 N N . LYS A 1 206 ? 1.152 2.627 -32.675 1.00 76.75 206 LYS A N 1
ATOM 1704 C CA . LYS A 1 206 ? 1.250 3.417 -31.449 1.00 76.75 206 LYS A CA 1
ATOM 1705 C C . LYS A 1 206 ? 2.722 3.711 -31.149 1.00 76.75 206 LYS A C 1
ATOM 1707 O O . LYS A 1 206 ? 3.591 2.871 -31.375 1.00 76.75 206 LYS A O 1
ATOM 1712 N N . GLY A 1 207 ? 3.000 4.906 -30.626 1.00 71.75 207 GLY A N 1
ATOM 1713 C CA . GLY A 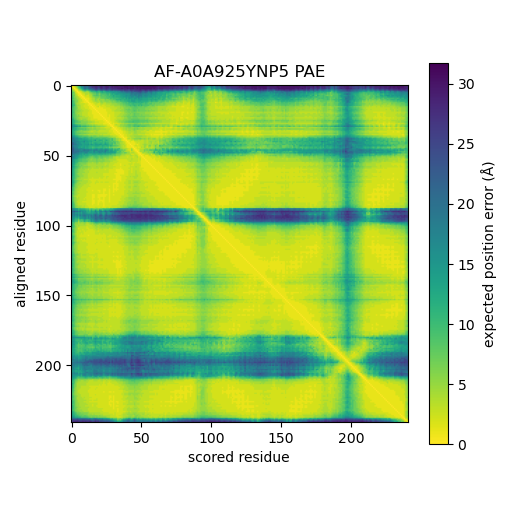1 207 ? 4.355 5.459 -30.489 1.00 71.75 207 GLY A CA 1
ATOM 1714 C C . GLY A 1 207 ? 5.314 4.732 -29.536 1.00 71.75 207 GLY A C 1
ATOM 1715 O O . GLY A 1 207 ? 6.393 5.251 -29.280 1.00 71.75 207 GLY A O 1
ATOM 1716 N N . GLY A 1 208 ? 4.955 3.568 -28.980 1.00 72.38 208 GLY A N 1
ATOM 1717 C CA . GLY A 1 208 ? 5.862 2.785 -28.136 1.00 72.38 208 GLY A CA 1
ATOM 1718 C C . GLY A 1 208 ? 6.178 3.411 -26.777 1.00 72.38 208 GLY A C 1
ATOM 1719 O O . GLY A 1 208 ? 7.123 2.984 -26.122 1.00 72.38 208 GLY A O 1
ATOM 1720 N N . ASN A 1 209 ? 5.409 4.411 -26.340 1.00 73.25 209 ASN A N 1
ATOM 1721 C CA . ASN A 1 209 ? 5.639 5.084 -25.063 1.00 73.25 209 ASN A CA 1
ATOM 1722 C C . ASN A 1 209 ? 5.411 4.122 -23.887 1.00 73.25 209 ASN A C 1
ATOM 1724 O O . ASN A 1 209 ? 4.397 3.420 -23.839 1.00 73.25 209 ASN A O 1
ATOM 1728 N N . CYS A 1 210 ? 6.324 4.143 -22.919 1.00 82.19 210 CYS A N 1
ATOM 1729 C CA . CYS A 1 210 ? 6.209 3.452 -21.639 1.00 82.19 210 CYS A CA 1
ATOM 1730 C C . CYS A 1 210 ? 6.762 4.336 -20.516 1.00 82.19 210 CYS A C 1
ATOM 1732 O O . CYS A 1 210 ? 7.577 5.224 -20.766 1.00 82.19 210 CYS A O 1
ATOM 1734 N N . ILE A 1 211 ? 6.314 4.091 -19.286 1.00 86.00 211 ILE A N 1
ATOM 1735 C CA . ILE A 1 211 ? 6.889 4.717 -18.092 1.00 86.00 211 ILE A CA 1
ATOM 1736 C C . ILE A 1 211 ? 8.299 4.154 -17.913 1.00 86.00 211 ILE A C 1
ATOM 1738 O O . ILE A 1 211 ? 8.510 2.947 -18.070 1.00 86.00 211 ILE A O 1
ATOM 1742 N N . LYS A 1 212 ? 9.252 5.038 -17.628 1.00 88.56 212 LYS A N 1
ATOM 1743 C CA . LYS A 1 212 ? 10.645 4.665 -17.375 1.00 88.56 212 LYS A CA 1
ATOM 1744 C C . LYS A 1 212 ? 10.789 3.920 -16.053 1.00 88.56 212 LYS A C 1
ATOM 1746 O O . LYS A 1 212 ? 10.013 4.139 -15.123 1.00 88.56 212 LYS A O 1
ATOM 1751 N N . ASP A 1 213 ? 11.807 3.076 -15.946 1.00 89.44 213 ASP A N 1
ATOM 1752 C CA . ASP A 1 213 ? 12.009 2.275 -14.739 1.00 89.44 213 ASP A CA 1
ATOM 1753 C C . ASP A 1 213 ? 12.383 3.173 -13.536 1.00 89.44 213 ASP A C 1
ATOM 1755 O O . ASP A 1 213 ? 11.914 2.937 -12.422 1.00 89.44 213 ASP A O 1
ATOM 1759 N N . SER A 1 214 ? 13.126 4.267 -13.757 1.00 90.38 214 SER A N 1
ATOM 1760 C CA . SER A 1 214 ? 13.393 5.292 -12.729 1.00 90.38 214 SER A CA 1
ATOM 1761 C C . SER A 1 214 ? 12.137 6.034 -12.279 1.00 90.38 214 SER A C 1
ATOM 1763 O O . SER A 1 214 ? 11.962 6.250 -11.085 1.00 90.38 214 SER A O 1
ATOM 1765 N N . GLU A 1 215 ? 11.231 6.365 -13.203 1.00 92.44 215 GLU A N 1
ATOM 1766 C CA . GLU A 1 215 ? 9.964 7.038 -12.882 1.00 92.44 215 GLU A CA 1
ATOM 1767 C C . GLU A 1 215 ? 9.034 6.144 -12.044 1.00 92.44 215 GLU A C 1
ATOM 1769 O O . GLU A 1 215 ? 8.251 6.653 -11.236 1.00 92.44 215 GLU A O 1
ATOM 1774 N N . LEU A 1 216 ? 9.110 4.819 -12.235 1.00 93.62 216 LEU A N 1
ATOM 1775 C CA . LEU A 1 216 ? 8.434 3.841 -11.381 1.00 93.62 216 LEU A CA 1
ATOM 1776 C C . LEU A 1 216 ? 9.077 3.795 -9.996 1.00 93.62 216 LEU A C 1
ATOM 1778 O O . LEU A 1 216 ? 8.362 3.830 -9.000 1.00 93.62 216 LEU A O 1
ATOM 1782 N N . MET A 1 217 ? 10.408 3.739 -9.915 1.00 94.31 217 MET A N 1
ATOM 1783 C CA . MET A 1 217 ? 11.102 3.683 -8.627 1.00 94.31 217 MET A CA 1
ATOM 1784 C C . MET A 1 217 ? 10.876 4.953 -7.788 1.00 94.31 217 MET A C 1
ATOM 1786 O O . MET A 1 217 ? 10.646 4.855 -6.583 1.00 94.31 217 MET A O 1
ATOM 1790 N N . GLU A 1 218 ? 10.866 6.128 -8.420 1.00 94.69 218 GLU A N 1
ATOM 1791 C CA . GLU A 1 218 ? 10.518 7.403 -7.779 1.00 94.69 218 GLU A CA 1
ATOM 1792 C C . GLU A 1 218 ? 9.081 7.376 -7.231 1.00 94.69 218 GLU A C 1
ATOM 1794 O O . GLU A 1 218 ? 8.850 7.685 -6.064 1.00 94.69 218 GLU A O 1
ATOM 1799 N N . ASP A 1 219 ? 8.113 6.909 -8.030 1.00 96.75 219 ASP A N 1
ATOM 1800 C CA . ASP A 1 219 ? 6.716 6.786 -7.590 1.00 96.75 219 ASP A CA 1
ATOM 1801 C C . ASP A 1 219 ? 6.549 5.801 -6.425 1.00 96.75 219 ASP A C 1
ATOM 1803 O O . ASP A 1 219 ? 5.752 6.052 -5.522 1.00 96.75 219 ASP A O 1
ATOM 1807 N N . ILE A 1 220 ? 7.313 4.706 -6.408 1.00 96.88 220 ILE A N 1
ATOM 1808 C CA . ILE A 1 220 ? 7.351 3.748 -5.294 1.00 96.88 220 ILE A CA 1
ATOM 1809 C C . ILE A 1 220 ? 7.811 4.435 -4.005 1.00 96.88 220 ILE A C 1
ATOM 1811 O O . ILE A 1 220 ? 7.170 4.281 -2.961 1.00 96.88 220 ILE A O 1
ATOM 1815 N N . GLN A 1 221 ? 8.901 5.202 -4.069 1.00 96.12 221 GLN A N 1
ATOM 1816 C CA . GLN A 1 221 ? 9.444 5.914 -2.911 1.00 96.12 221 GLN A CA 1
ATOM 1817 C C . GLN A 1 221 ? 8.465 6.969 -2.395 1.00 96.12 221 GLN A C 1
ATOM 1819 O O . GLN A 1 221 ? 8.207 7.037 -1.192 1.00 96.12 221 GLN A O 1
ATOM 1824 N N . ASP A 1 222 ? 7.873 7.755 -3.289 1.00 96.69 222 ASP A N 1
ATOM 1825 C CA . ASP A 1 222 ? 6.901 8.778 -2.907 1.00 96.69 222 ASP A CA 1
ATOM 1826 C C . ASP A 1 222 ? 5.607 8.164 -2.363 1.00 96.69 222 ASP A C 1
ATOM 1828 O O . ASP A 1 222 ? 5.074 8.634 -1.358 1.00 96.69 222 ASP A O 1
ATOM 1832 N N . SER A 1 223 ? 5.158 7.044 -2.934 1.00 97.75 223 SER A N 1
ATOM 1833 C CA . SER A 1 223 ? 4.011 6.283 -2.429 1.00 97.75 223 SER A CA 1
ATOM 1834 C C . SER A 1 223 ? 4.234 5.801 -0.996 1.00 97.75 223 SER A C 1
ATOM 1836 O O . SER A 1 223 ? 3.325 5.909 -0.166 1.00 97.75 223 SER A O 1
ATOM 1838 N N . LEU A 1 224 ? 5.430 5.287 -0.688 1.00 97.94 224 LEU A N 1
ATOM 1839 C CA . LEU A 1 224 ? 5.800 4.850 0.661 1.00 97.94 224 LEU A CA 1
ATOM 1840 C C . LEU A 1 224 ? 5.836 6.016 1.653 1.00 97.94 224 LEU A C 1
ATOM 1842 O O . LEU A 1 224 ? 5.304 5.876 2.754 1.00 97.94 224 LEU A O 1
ATOM 1846 N N . LYS A 1 225 ? 6.385 7.175 1.263 1.00 96.81 225 LYS A N 1
ATOM 1847 C CA . LYS A 1 225 ? 6.353 8.393 2.095 1.00 96.81 225 LYS A CA 1
ATOM 1848 C C . LYS A 1 225 ? 4.915 8.825 2.386 1.00 96.81 225 LYS A C 1
ATOM 1850 O O . LYS A 1 225 ? 4.566 9.031 3.545 1.00 96.81 225 LYS A O 1
ATOM 1855 N N . SER A 1 226 ? 4.065 8.886 1.358 1.00 97.25 226 SER A N 1
ATOM 1856 C CA . SER A 1 226 ? 2.643 9.215 1.514 1.00 97.25 226 SER A CA 1
ATOM 1857 C C . SER A 1 226 ? 1.911 8.235 2.425 1.00 97.25 226 SER A C 1
ATOM 1859 O O . SER A 1 226 ? 1.083 8.656 3.229 1.00 97.25 226 SER A O 1
ATOM 1861 N N . LEU A 1 227 ? 2.220 6.938 2.339 1.00 98.06 227 LEU A N 1
ATOM 1862 C CA . LEU A 1 227 ? 1.644 5.935 3.234 1.00 98.06 227 LEU A CA 1
ATOM 1863 C C . LEU A 1 227 ? 2.128 6.114 4.678 1.00 98.06 227 LEU A C 1
ATOM 1865 O O . LEU A 1 227 ? 1.301 6.038 5.578 1.00 98.06 227 LEU A O 1
ATOM 1869 N N . SER A 1 228 ? 3.411 6.413 4.900 1.00 97.44 228 SER A N 1
ATOM 1870 C CA . SER A 1 228 ? 3.940 6.717 6.240 1.00 97.44 228 SER A CA 1
ATOM 1871 C C . SER A 1 228 ? 3.211 7.899 6.864 1.00 97.44 228 SER A C 1
ATOM 1873 O O . SER A 1 228 ? 2.627 7.766 7.934 1.00 97.44 228 SER A O 1
ATOM 1875 N N . SER A 1 229 ? 3.139 9.028 6.151 1.00 96.56 229 SER A N 1
ATOM 1876 C CA . SER A 1 229 ? 2.451 10.223 6.646 1.00 96.56 229 SER A CA 1
ATOM 1877 C C . SER A 1 229 ? 0.958 9.983 6.886 1.00 96.56 229 SER A C 1
ATOM 1879 O O . SER A 1 229 ? 0.401 10.491 7.857 1.00 96.56 229 SER A O 1
ATOM 1881 N N . PHE A 1 230 ? 0.305 9.190 6.033 1.00 97.50 230 PHE A N 1
ATOM 1882 C CA . PHE A 1 230 ? -1.091 8.795 6.217 1.00 97.50 230 PHE A CA 1
ATOM 1883 C C . PHE A 1 230 ? -1.288 7.946 7.476 1.00 97.50 230 PHE A C 1
ATOM 1885 O O . PHE A 1 230 ? -2.177 8.235 8.275 1.00 97.50 230 PHE A O 1
ATOM 1892 N N . MET A 1 231 ? -0.444 6.934 7.683 1.00 97.25 231 MET A N 1
ATOM 1893 C CA . MET A 1 231 ? -0.507 6.070 8.862 1.00 97.25 231 MET A CA 1
ATOM 1894 C C . MET A 1 231 ? -0.186 6.832 10.148 1.00 97.25 231 MET A C 1
ATOM 1896 O O . MET A 1 231 ? -0.895 6.660 11.129 1.00 97.25 231 MET A O 1
ATOM 1900 N N . GLU A 1 232 ? 0.809 7.720 10.141 1.00 95.88 232 GLU A N 1
ATOM 1901 C CA . GLU A 1 232 ? 1.142 8.579 11.284 1.00 95.88 23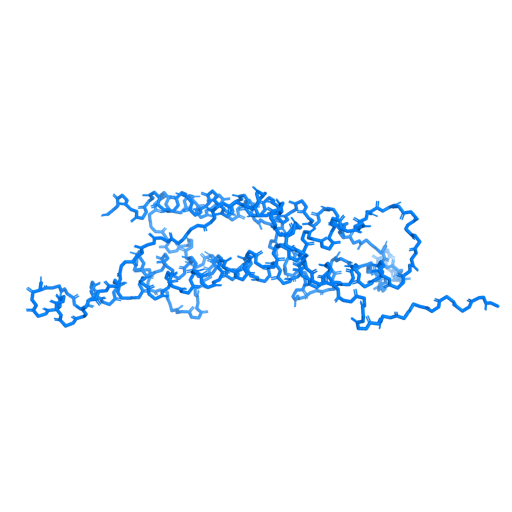2 GLU A CA 1
ATOM 1902 C C . GLU A 1 232 ? -0.006 9.526 11.653 1.00 95.88 232 GLU A C 1
ATOM 1904 O O . GLU A 1 232 ? -0.319 9.695 12.834 1.00 95.88 232 GLU A O 1
ATOM 1909 N N . ALA A 1 233 ? -0.652 10.139 10.656 1.00 96.06 233 ALA A N 1
ATOM 1910 C CA . ALA A 1 233 ? -1.799 11.014 10.881 1.00 96.06 233 ALA A CA 1
ATOM 1911 C C . ALA A 1 233 ? -2.989 10.239 11.464 1.00 96.06 233 ALA A C 1
ATOM 1913 O O . ALA A 1 233 ? -3.608 10.687 12.429 1.00 96.06 233 ALA A O 1
ATOM 1914 N N . LEU A 1 234 ? -3.274 9.050 10.923 1.00 96.56 234 LEU A N 1
ATOM 1915 C CA . LEU A 1 234 ? -4.308 8.175 11.469 1.00 96.56 234 LEU A CA 1
ATOM 1916 C C . LEU A 1 234 ? -3.956 7.677 12.870 1.00 96.56 234 LEU A C 1
ATOM 1918 O O . LEU A 1 234 ? -4.829 7.675 13.727 1.00 96.56 234 LEU A O 1
ATOM 1922 N N . GLN A 1 235 ? -2.704 7.299 13.134 1.00 94.75 235 GLN A N 1
ATOM 1923 C CA . GLN A 1 235 ? -2.277 6.825 14.450 1.00 94.75 235 GLN A CA 1
ATOM 1924 C C . GLN A 1 235 ? -2.630 7.850 15.522 1.00 94.75 235 GLN A C 1
ATOM 1926 O O . GLN A 1 235 ? -3.318 7.498 16.474 1.00 94.75 235 GLN A O 1
ATOM 1931 N N . LYS A 1 236 ? -2.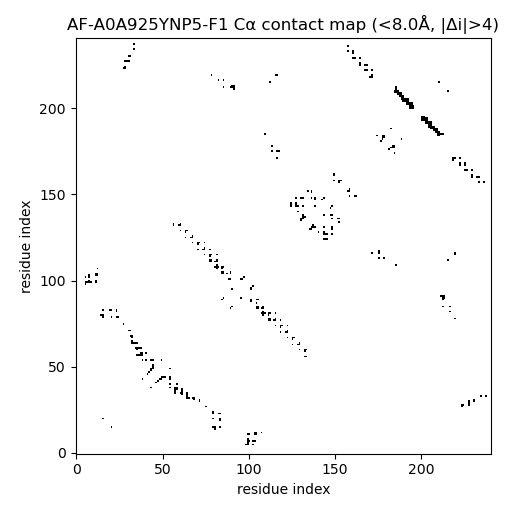225 9.113 15.323 1.00 92.31 236 LYS A N 1
ATOM 1932 C CA . LYS A 1 236 ? -2.533 10.220 16.242 1.00 92.31 236 LYS A CA 1
ATOM 1933 C C . LYS A 1 236 ? -4.036 10.317 16.491 1.00 92.31 236 LYS A C 1
ATOM 1935 O O . LYS A 1 236 ? -4.476 10.259 17.635 1.00 92.31 236 LYS A O 1
ATOM 1940 N N . ARG A 1 237 ? -4.824 10.335 15.411 1.00 92.19 237 ARG A N 1
ATOM 1941 C CA . ARG A 1 237 ? -6.285 10.438 15.480 1.00 92.19 237 ARG A CA 1
ATOM 1942 C C . ARG A 1 237 ? -6.939 9.266 16.218 1.00 92.19 237 ARG A C 1
ATOM 1944 O O . ARG A 1 237 ? -7.914 9.485 16.931 1.00 92.19 237 ARG A O 1
ATOM 1951 N N . LEU A 1 238 ? -6.433 8.045 16.041 1.00 90.44 238 LEU A N 1
ATOM 1952 C CA . LEU A 1 238 ? -7.014 6.819 16.600 1.00 90.44 238 LEU A CA 1
ATOM 1953 C C . LEU A 1 238 ? -6.586 6.555 18.053 1.00 90.44 238 LEU A C 1
ATOM 1955 O O . LEU A 1 238 ? -7.306 5.857 18.764 1.00 90.44 238 LEU A O 1
ATOM 1959 N N . THR A 1 239 ? -5.447 7.100 18.497 1.00 77.12 239 THR A N 1
ATOM 1960 C CA . THR A 1 239 ? -4.967 6.985 19.889 1.00 77.12 239 THR A CA 1
ATOM 1961 C C . THR A 1 239 ? -5.430 8.110 20.812 1.00 77.12 239 THR A C 1
ATOM 1963 O O . THR A 1 239 ? -5.369 7.947 22.025 1.00 77.12 239 THR A O 1
ATOM 1966 N N . GLU A 1 240 ? -5.863 9.247 20.264 1.00 56.09 240 GLU A N 1
ATOM 1967 C CA . GLU A 1 240 ? -6.360 10.403 21.031 1.00 56.09 240 GLU A CA 1
ATOM 1968 C C . GLU A 1 240 ? -7.881 10.361 21.300 1.00 56.09 240 GLU A C 1
ATOM 1970 O O . GLU A 1 240 ? -8.422 11.308 21.868 1.00 56.09 240 GLU A O 1
ATOM 1975 N N . SER A 1 241 ? -8.572 9.276 20.914 1.00 43.56 241 SER A N 1
ATOM 1976 C CA . SER A 1 241 ? -10.009 9.056 21.195 1.00 43.56 241 SER A CA 1
ATOM 1977 C C . SER A 1 241 ? -10.213 7.966 22.236 1.00 43.56 241 SER A C 1
ATOM 1979 O O . SER A 1 241 ? -11.203 8.077 22.988 1.00 43.56 241 SER A O 1
#

Mean predicted aligned error: 6.88 Å

Solvent-accessible surface area (backbone atoms only — not comparable to full-atom values): 13877 Å² total; per-residue (Å²): 130,83,84,87,74,78,62,82,51,78,89,49,70,73,78,77,49,74,66,59,46,53,58,53,55,72,74,48,73,90,75,76,68,81,75,58,58,81,66,59,63,66,53,40,44,74,73,67,65,47,52,72,67,58,52,51,43,43,43,51,41,20,54,43,36,53,53,41,47,59,33,51,52,52,28,50,53,24,44,50,49,19,52,46,30,39,72,75,65,66,57,78,91,57,89,64,77,87,41,43,56,55,53,37,31,52,51,50,22,56,53,25,46,56,49,24,46,52,32,50,54,50,42,51,49,44,53,50,48,42,50,34,55,75,68,63,61,78,65,57,77,96,61,64,38,74,68,56,52,53,72,65,47,76,55,64,66,63,36,47,54,50,51,54,45,51,64,74,40,49,64,61,50,53,53,44,48,25,58,78,75,46,75,49,46,80,39,62,46,60,57,76,41,77,49,75,56,97,92,44,78,45,82,42,72,35,89,36,70,48,60,51,69,59,63,50,52,51,49,51,54,52,49,49,51,50,49,40,55,45,50,54,53,48,42,54,62,67,71,76,109

Foldseek 3Di:
DPPPDADQDPVLDDFDDPVLLVVVVVLFPDDAFLPQDADDLCCCCPPVVDDPLVNVLSNQLVVLSVVLVVLVVQLSRLLSQLVRLCVVDQDPPDPDVPHNNNVSSVVSNLVSLLSNLVSLVVSVLSVLSSLCSLVVLPADSVRSDLVSSLVSDPPPQLNVLSVQLCVLCVVSVVQNCCVVPHPHQQWFQQDWDWDDDPNDTDIDTDPGHHDGSVNSSVSSSSSSVSVSVSSVSVSVVSVVD

pLDDT: mean 88.69, std 11.39, range [42.06, 98.38]

Secondary structure (DSSP, 8-state):
---------GGG-PPPPHHHHHHHHHHS-------PPP--HHHHHHTS---HHHHHHHHHHHHHHHHHHHHHHHHHHHHHHHHHHHHTT--TTS-----HHHHHHHHHHHHHHHHHHHHHHHHHHHHHHHHHHHTT----GGG--HHHHHHH---HHHHHHHHHHHHHTHHHHHHHHHHHHSS-TTS----EEEEEETTEEEEEE-------HHHHHHHHHHHHHHHHHHHHHHHHHHH--

Sequence (241 aa):
MANNSITIRASNFLYPTREERKLLSEDYPGLSIFNFKATNIVESILEMGESLVEVHKKDNLYWWDNCLQGRLWNLYQSYINTATHFNRGIADGKKIKYDDTTATTLLQFKFYCETFYYYYFSTRDIILHILNVYFTLGIDEHNVKFKVVNDKMIDAETKNILTVFYDQTKKASKIRNAFAHKFPVNRPDYRTILETAEGNTTLGPKGGNCIKDSELMEDIQDSLKSLSSFMEALQKRLTES